Protein AF-A0A2A2JQR2-F1 (afdb_monomer_lite)

Organism: NCBI:txid2018661

Radius of gyration: 23.45 Å; chains: 1; bounding box: 65×64×66 Å

Secondary structure (DSSP, 8-state):
-PPPP-----------------------------PPPP-----EEEPPPP-STT-PPPTT-EEEETTT--EEEEEEEEEEEEEEE-TT--S---------EEEEEEEEEEPGGGGGG-SS-TT--EEEES-SPBPTTSPBPPEEEE-TTEEEEEGGGEEEEEESSTT----TTHHHHEEEEEETTEEEEEE-HHHHHHHHH----TTS--EEEEEEETTEEEEEEEEEEEEEEETTEEEEEEEEEEEEEEPPP---

Structure (mmCIF, N/CA/C/O backbone):
data_AF-A0A2A2JQR2-F1
#
_entry.id   AF-A0A2A2JQR2-F1
#
loop_
_atom_site.group_PDB
_atom_site.id
_atom_site.type_symbol
_atom_site.label_atom_id
_atom_site.label_alt_id
_atom_site.label_comp_id
_atom_site.label_asym_id
_atom_site.label_entity_id
_atom_site.label_seq_id
_atom_site.pdbx_PDB_ins_code
_atom_site.Cartn_x
_atom_site.Cartn_y
_atom_site.Cartn_z
_atom_site.occupancy
_atom_site.B_iso_or_equiv
_atom_site.auth_seq_id
_atom_site.auth_comp_id
_atom_site.auth_asym_id
_atom_site.auth_atom_id
_atom_site.pdbx_PDB_model_num
ATOM 1 N N . MET A 1 1 ? 8.407 -16.812 24.692 1.00 32.28 1 MET A N 1
ATOM 2 C CA . MET A 1 1 ? 7.045 -16.317 24.988 1.00 32.28 1 MET A CA 1
ATOM 3 C C . MET A 1 1 ? 6.199 -16.615 23.762 1.00 32.28 1 MET A C 1
ATOM 5 O O . MET A 1 1 ? 6.530 -16.131 22.692 1.00 32.28 1 MET A O 1
ATOM 9 N N . SER A 1 2 ? 5.250 -17.546 23.871 1.00 24.94 2 SER A N 1
ATOM 10 C CA . SER A 1 2 ? 4.477 -18.066 22.732 1.00 24.94 2 SER A CA 1
ATOM 11 C C . SER A 1 2 ? 3.297 -17.132 22.459 1.00 24.94 2 SER A C 1
ATOM 13 O O . SER A 1 2 ? 2.463 -16.936 23.339 1.00 24.94 2 SER A O 1
ATOM 15 N N . ALA A 1 3 ? 3.275 -16.511 21.278 1.00 27.92 3 ALA A N 1
ATOM 16 C CA . ALA A 1 3 ? 2.160 -15.695 20.816 1.00 27.92 3 ALA A CA 1
ATOM 17 C C . ALA A 1 3 ? 1.069 -16.616 20.250 1.00 27.92 3 ALA A C 1
ATOM 19 O O . ALA A 1 3 ? 1.302 -17.342 19.284 1.00 27.92 3 ALA A O 1
ATOM 20 N N . SER A 1 4 ? -0.102 -16.615 20.884 1.00 24.36 4 SER A N 1
ATOM 21 C CA . SER A 1 4 ? -1.284 -17.336 20.406 1.00 24.36 4 SER A CA 1
ATOM 22 C C . SER A 1 4 ? -1.906 -16.613 19.200 1.00 24.36 4 SER A C 1
ATOM 24 O O . SER A 1 4 ? -1.925 -15.381 19.188 1.00 24.36 4 SER A O 1
ATOM 26 N N . PRO A 1 5 ? -2.451 -17.334 18.205 1.00 26.17 5 PRO A N 1
ATOM 27 C CA . PRO A 1 5 ? -3.095 -16.719 17.047 1.00 26.17 5 PRO A CA 1
ATOM 28 C C . PRO A 1 5 ? -4.396 -16.005 17.450 1.00 26.17 5 PRO A C 1
ATOM 30 O O . PRO A 1 5 ? -5.233 -16.567 18.159 1.00 26.17 5 PRO A O 1
ATOM 33 N N . ILE A 1 6 ? -4.571 -14.766 16.982 1.00 31.89 6 ILE A N 1
ATOM 34 C CA . ILE A 1 6 ? -5.798 -13.977 17.156 1.00 31.89 6 ILE A CA 1
ATOM 35 C C . ILE A 1 6 ? -6.727 -14.292 15.980 1.00 31.89 6 ILE A C 1
ATOM 37 O O . ILE A 1 6 ? -6.421 -13.976 14.834 1.00 31.89 6 ILE A O 1
ATOM 41 N N . LEU A 1 7 ? -7.868 -14.925 16.259 1.00 28.31 7 LEU A N 1
ATOM 42 C CA . LEU A 1 7 ? -8.906 -15.187 15.263 1.00 28.31 7 LEU A CA 1
ATOM 43 C C . LEU A 1 7 ? -9.908 -14.022 15.248 1.00 28.31 7 LEU A C 1
ATOM 45 O O . LEU A 1 7 ? -10.573 -13.759 16.250 1.00 28.31 7 LEU A O 1
ATOM 49 N N . LEU A 1 8 ? -10.030 -13.334 14.111 1.00 30.25 8 LEU A N 1
ATOM 50 C CA . LEU A 1 8 ? -11.007 -12.261 13.905 1.00 30.25 8 LEU A CA 1
ATOM 51 C C . LEU A 1 8 ? -12.392 -12.862 13.623 1.00 30.25 8 LEU A C 1
ATOM 53 O O . LEU A 1 8 ? -12.554 -13.658 12.698 1.00 30.25 8 LEU A O 1
ATOM 57 N N . ARG A 1 9 ? -13.408 -12.473 14.404 1.00 32.53 9 ARG A N 1
ATOM 58 C CA . ARG A 1 9 ? -14.810 -12.850 14.166 1.00 32.53 9 ARG A CA 1
ATOM 59 C C . ARG A 1 9 ? -15.610 -11.627 13.729 1.00 32.53 9 ARG A C 1
ATOM 61 O O . ARG A 1 9 ? -15.664 -10.637 14.448 1.00 32.53 9 ARG A O 1
ATOM 68 N N . PHE A 1 10 ? -16.286 -11.738 12.590 1.00 29.94 10 PHE A N 1
ATOM 69 C CA . PHE A 1 10 ? -17.335 -10.810 12.171 1.00 29.94 10 PHE A CA 1
ATOM 70 C C . PHE A 1 10 ? -18.685 -11.376 12.622 1.00 29.94 10 PHE A C 1
ATOM 72 O O . PHE A 1 10 ? -19.018 -12.514 12.290 1.00 29.94 10 PHE A O 1
ATOM 79 N N . THR A 1 11 ? -19.455 -10.629 13.411 1.00 30.16 11 THR A N 1
ATOM 80 C CA . THR A 1 11 ? -20.813 -11.030 13.792 1.00 30.16 11 THR A CA 1
ATOM 81 C C . THR A 1 11 ? -21.810 -10.528 12.749 1.00 30.16 11 THR A C 1
ATOM 83 O O . THR A 1 11 ? -22.042 -9.332 12.602 1.00 30.16 11 THR A O 1
ATOM 86 N N . THR A 1 12 ? -22.429 -11.456 12.022 1.00 31.00 12 THR A N 1
ATOM 87 C CA . THR A 1 12 ? -23.727 -11.239 11.374 1.00 31.00 12 THR A CA 1
ATOM 88 C C . THR A 1 12 ? -24.801 -11.842 12.278 1.00 31.00 12 THR A C 1
ATOM 90 O O . THR A 1 12 ? -24.671 -12.967 12.758 1.00 31.00 12 THR A O 1
ATOM 93 N N . GLY A 1 13 ? -25.825 -11.052 12.606 1.00 30.06 13 GLY A N 1
ATOM 94 C CA . GLY A 1 13 ? -26.880 -11.448 13.537 1.00 30.06 13 GLY A CA 1
ATOM 95 C C . GLY A 1 13 ? -27.753 -12.575 12.983 1.00 30.06 13 GLY A C 1
ATOM 96 O O . GLY A 1 13 ? -28.323 -12.443 11.905 1.00 30.06 13 GLY A O 1
ATOM 97 N N . GLY A 1 14 ? -27.878 -13.661 13.746 1.00 29.67 14 GLY A N 1
ATOM 98 C CA . GLY A 1 14 ? -28.812 -14.757 13.491 1.00 29.67 14 GLY A CA 1
ATOM 99 C C . GLY A 1 14 ? -28.707 -15.823 14.581 1.00 29.67 14 GLY A C 1
ATOM 100 O O . GLY A 1 14 ? -27.689 -16.500 14.690 1.00 29.67 14 GLY A O 1
ATOM 101 N N . GLN A 1 15 ? -29.737 -15.936 15.423 1.00 32.97 15 GLN A N 1
ATOM 102 C CA . GLN A 1 15 ? -29.858 -16.994 16.428 1.00 32.97 15 GLN A CA 1
ATOM 103 C C . GLN A 1 15 ? -30.217 -18.331 15.777 1.00 32.97 15 GLN A C 1
ATOM 105 O O . GLN A 1 15 ? -31.168 -18.380 15.003 1.00 32.97 15 GLN A O 1
ATOM 110 N N . LEU A 1 16 ? -29.559 -19.419 16.190 1.00 30.44 16 LEU A N 1
ATOM 111 C CA . LEU A 1 16 ? -30.123 -20.767 16.112 1.00 30.44 16 LEU A CA 1
ATOM 112 C C . LEU A 1 16 ? -29.787 -21.565 17.379 1.00 30.44 16 LEU A C 1
ATOM 114 O O . LEU A 1 16 ? -28.638 -21.646 17.811 1.00 30.44 16 LEU A O 1
ATOM 118 N N . ASN A 1 17 ? -30.849 -22.117 17.964 1.00 30.19 17 ASN A N 1
ATOM 119 C CA . ASN A 1 17 ? -30.892 -22.904 19.189 1.00 30.19 17 ASN A CA 1
ATOM 120 C C . ASN A 1 17 ? -30.625 -24.398 18.932 1.00 30.19 17 ASN A C 1
ATOM 122 O O . ASN A 1 17 ? -31.000 -24.924 17.890 1.00 30.19 17 ASN A O 1
ATOM 126 N N . ASN A 1 18 ? -30.127 -25.063 19.983 1.00 32.22 18 ASN A N 1
ATOM 127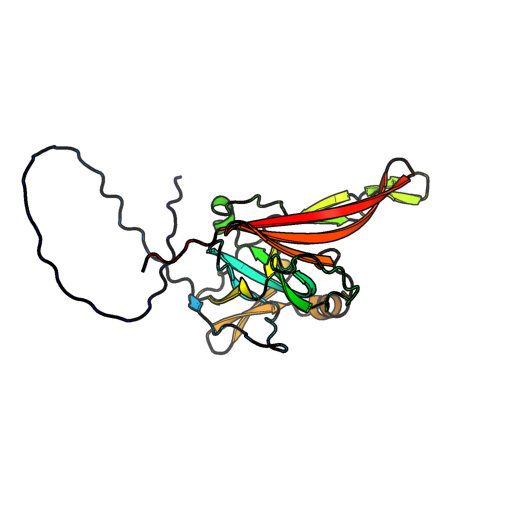 C CA . ASN A 1 18 ? -30.318 -26.472 20.365 1.00 32.22 18 ASN A CA 1
ATOM 128 C C . ASN A 1 18 ? -29.946 -27.593 19.384 1.00 32.22 18 ASN A C 1
ATOM 130 O O . ASN A 1 18 ? -30.731 -27.902 18.501 1.00 32.22 18 ASN A O 1
ATOM 134 N N . LEU A 1 19 ? -28.928 -28.390 19.743 1.00 31.03 19 LEU A N 1
ATOM 135 C CA . LEU A 1 19 ? -28.989 -29.855 19.625 1.00 31.03 19 LEU A CA 1
ATOM 136 C C . LEU A 1 19 ? -28.263 -30.534 20.803 1.00 31.03 19 LEU A C 1
ATOM 138 O O . LEU A 1 19 ? -27.172 -30.139 21.210 1.00 31.03 19 LEU A O 1
ATOM 142 N N . ARG A 1 20 ? -28.952 -31.527 21.376 1.00 31.84 20 ARG A N 1
ATOM 143 C CA . ARG A 1 20 ? -28.599 -32.332 22.555 1.00 31.84 20 ARG A CA 1
ATOM 144 C C . ARG A 1 20 ? -27.527 -33.377 22.229 1.00 31.84 20 ARG A C 1
ATOM 146 O O . ARG A 1 20 ? -27.446 -33.861 21.106 1.00 31.84 20 ARG A O 1
ATOM 153 N N . GLY A 1 21 ? -26.736 -33.719 23.245 1.00 31.08 21 GLY A N 1
ATOM 154 C CA . GLY A 1 21 ? -25.589 -34.616 23.149 1.00 31.08 21 GLY A CA 1
ATOM 155 C C . GLY A 1 21 ? -25.901 -36.111 23.059 1.00 31.08 21 GLY A C 1
ATOM 156 O O . GLY A 1 21 ? -26.999 -36.574 23.364 1.00 31.08 21 GLY A O 1
ATOM 157 N N . ILE A 1 22 ? -24.856 -36.854 22.698 1.00 30.98 22 ILE A N 1
ATOM 158 C CA . ILE A 1 22 ? -24.737 -38.300 22.866 1.00 30.98 22 ILE A CA 1
ATOM 159 C C . ILE A 1 22 ? -23.450 -38.544 23.659 1.00 30.98 22 ILE A C 1
ATOM 161 O O . ILE A 1 22 ? -22.373 -38.082 23.288 1.00 30.98 22 ILE A O 1
ATOM 165 N N . SER A 1 23 ? -23.606 -39.225 24.792 1.00 39.72 23 SER A N 1
ATOM 166 C CA . SER A 1 23 ? -22.549 -39.658 25.702 1.00 39.72 23 SER A CA 1
ATOM 167 C C . SER A 1 23 ? -22.159 -41.095 25.371 1.00 39.72 23 SER A C 1
ATOM 169 O O . SER A 1 23 ? -23.028 -41.963 25.360 1.00 39.72 23 SER A O 1
ATOM 171 N N . THR A 1 24 ? -20.864 -41.359 25.185 1.00 33.09 24 THR A N 1
ATOM 172 C CA . THR A 1 24 ? -20.283 -42.696 25.365 1.00 33.09 24 THR A CA 1
ATOM 173 C C . THR A 1 24 ? -18.904 -42.582 26.011 1.00 33.0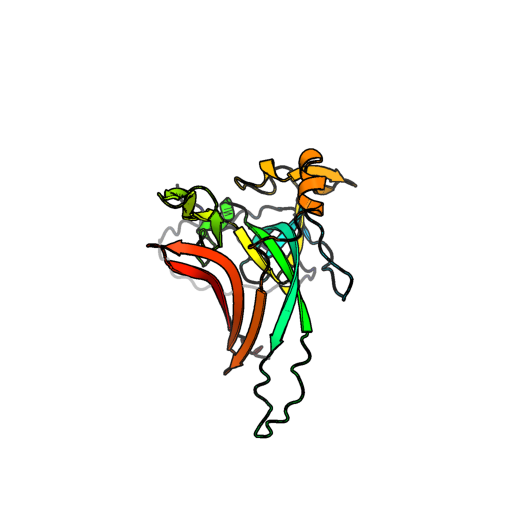9 24 THR A C 1
ATOM 175 O O . THR A 1 24 ? -17.996 -41.931 25.500 1.00 33.09 24 THR A O 1
ATOM 178 N N . SER A 1 25 ? -18.798 -43.216 27.175 1.00 35.97 25 SER A N 1
ATOM 179 C CA . SER A 1 25 ? -17.661 -43.274 28.092 1.00 35.97 25 SER A CA 1
ATOM 180 C C . SER A 1 25 ? -16.490 -44.102 27.552 1.00 35.97 25 SER A C 1
ATOM 182 O O . SER A 1 25 ? -16.668 -45.289 27.301 1.00 35.97 25 SER A O 1
ATOM 184 N N . VAL A 1 26 ? -15.279 -43.529 27.555 1.00 35.75 26 VAL A N 1
ATOM 185 C CA . VAL A 1 26 ? -14.013 -44.252 27.792 1.00 35.75 26 VAL A CA 1
ATOM 186 C C . VAL A 1 26 ? -13.094 -43.351 28.625 1.00 35.75 26 VAL A C 1
ATOM 188 O O . VAL A 1 26 ? -12.742 -42.245 28.219 1.00 35.75 26 VAL A O 1
ATOM 191 N N . LYS A 1 27 ? -12.729 -43.818 29.825 1.00 43.38 27 LYS A N 1
ATOM 192 C CA . LYS A 1 27 ? -11.820 -43.139 30.758 1.00 43.38 27 LYS A CA 1
ATOM 193 C C . LYS A 1 27 ? -10.374 -43.261 30.270 1.00 43.38 27 LYS A C 1
ATOM 195 O O . LYS A 1 27 ? -9.670 -44.177 30.674 1.00 43.38 27 LYS A O 1
ATOM 200 N N . ASN A 1 28 ? -9.921 -42.301 29.471 1.00 38.91 28 ASN A N 1
ATOM 201 C CA . ASN A 1 28 ? -8.496 -42.023 29.312 1.00 38.91 28 ASN A CA 1
ATOM 202 C C . ASN A 1 28 ? -8.157 -40.763 30.110 1.00 38.91 28 ASN A C 1
ATOM 204 O O . ASN A 1 28 ? -8.578 -39.663 29.760 1.00 38.91 28 ASN A O 1
ATOM 208 N N . ASN A 1 29 ? -7.385 -40.925 31.188 1.00 39.69 29 ASN A N 1
ATOM 209 C CA . ASN A 1 29 ? -6.798 -39.824 31.955 1.00 39.69 29 ASN A CA 1
ATOM 210 C C . ASN A 1 29 ? -5.642 -39.186 31.160 1.00 39.69 29 ASN A C 1
ATOM 212 O O . ASN A 1 29 ? -4.486 -39.201 31.571 1.00 39.69 29 ASN A O 1
ATOM 216 N N . ALA A 1 30 ? -5.956 -38.605 30.006 1.00 42.28 30 ALA A N 1
ATOM 217 C CA . ALA A 1 30 ? -5.124 -37.586 29.396 1.00 42.28 30 ALA A CA 1
ATOM 218 C C . ALA A 1 30 ? -5.617 -36.243 29.943 1.00 42.28 30 ALA A C 1
ATOM 220 O O . ALA A 1 30 ? -6.707 -35.784 29.601 1.00 42.28 30 ALA A O 1
ATOM 221 N N . ARG A 1 31 ? -4.833 -35.609 30.825 1.00 45.50 31 ARG A N 1
ATOM 222 C CA . ARG A 1 31 ? -5.034 -34.194 31.165 1.00 45.50 31 ARG A CA 1
ATOM 223 C C . ARG A 1 31 ? -4.701 -33.369 29.923 1.00 45.50 31 ARG A C 1
ATOM 225 O O . ARG A 1 31 ? -3.601 -32.835 29.801 1.00 45.50 31 ARG A O 1
ATOM 232 N N . PHE A 1 32 ? -5.649 -33.274 28.996 1.00 46.47 32 PHE A N 1
ATOM 233 C CA . PHE A 1 32 ? -5.639 -32.223 27.996 1.00 46.47 32 PHE A CA 1
ATOM 234 C C . PHE A 1 32 ? -5.684 -30.909 28.771 1.00 46.47 32 PHE A C 1
ATOM 236 O O . PHE A 1 32 ? -6.674 -30.601 29.436 1.00 46.47 32 PHE A O 1
ATOM 243 N N . ARG A 1 33 ? -4.577 -30.159 28.758 1.00 48.72 33 ARG A N 1
ATOM 244 C CA . ARG A 1 33 ? -4.622 -28.750 29.136 1.00 48.72 33 ARG A CA 1
ATOM 245 C C . ARG A 1 33 ? -5.585 -28.108 28.149 1.00 48.72 33 ARG A C 1
ATOM 247 O O . ARG A 1 33 ? -5.228 -27.908 26.993 1.00 48.72 33 ARG A O 1
ATOM 254 N N . ILE A 1 34 ? -6.812 -27.861 28.594 1.00 56.22 34 ILE A N 1
ATOM 255 C CA . ILE A 1 34 ? -7.759 -27.027 27.869 1.00 56.22 34 ILE A CA 1
ATOM 256 C C . ILE A 1 34 ? -7.089 -25.657 27.852 1.00 56.22 34 ILE A C 1
ATOM 258 O O . ILE A 1 34 ? -7.015 -24.984 28.880 1.00 56.22 34 ILE A O 1
ATOM 262 N N . SER A 1 35 ? -6.477 -25.305 26.722 1.00 62.28 35 SER A N 1
ATOM 263 C CA . SER A 1 35 ? -6.004 -23.946 26.499 1.00 62.28 35 SER A CA 1
ATOM 264 C C . SER A 1 35 ? -7.184 -23.015 26.773 1.00 62.28 35 SER A C 1
ATOM 266 O O . SER A 1 35 ? -8.287 -23.329 26.306 1.00 62.28 35 SER A O 1
ATOM 268 N N . PRO A 1 36 ? -6.993 -21.914 27.523 1.00 66.62 36 PRO A N 1
ATOM 269 C CA . PRO A 1 36 ? -8.036 -20.916 27.681 1.00 66.62 36 PRO A CA 1
ATOM 270 C C . PRO A 1 36 ? -8.637 -20.608 26.307 1.00 66.62 36 PRO A C 1
ATOM 272 O O . PRO A 1 36 ? -7.874 -20.519 25.334 1.00 66.62 36 PRO A O 1
ATOM 275 N N . PRO A 1 37 ? -9.971 -20.503 26.191 1.00 63.56 37 PRO A N 1
ATOM 276 C CA . PRO A 1 37 ? -10.582 -20.123 24.930 1.00 63.56 37 PRO A CA 1
ATOM 277 C C . PRO A 1 37 ? -9.919 -18.827 24.445 1.00 63.56 37 PRO A C 1
ATOM 279 O O . PRO A 1 37 ? -9.624 -17.958 25.274 1.00 63.56 37 PRO A O 1
ATOM 282 N N . PRO A 1 38 ? -9.632 -18.704 23.138 1.00 64.62 38 PRO A N 1
ATOM 283 C CA . PRO A 1 38 ? -8.976 -17.519 22.608 1.00 64.62 38 PRO A CA 1
ATOM 284 C C . PRO A 1 38 ? -9.775 -16.284 23.030 1.00 64.62 38 PRO A C 1
ATOM 286 O O . PRO A 1 38 ? -10.982 -16.207 22.795 1.00 64.62 38 PRO A O 1
ATOM 289 N N . SER A 1 39 ? -9.121 -15.338 23.707 1.00 73.94 39 SER A N 1
ATOM 290 C CA . SER A 1 39 ? -9.768 -14.089 24.091 1.00 73.94 39 SER A CA 1
ATOM 291 C C . SER A 1 39 ? -9.939 -13.238 22.841 1.00 73.94 39 SER A C 1
ATOM 293 O O . SER A 1 39 ? -8.957 -12.804 22.236 1.00 73.94 39 SER A O 1
ATOM 295 N N . PHE A 1 40 ? -11.183 -13.007 22.444 1.00 72.19 40 PHE A N 1
ATOM 296 C CA . PHE A 1 40 ? -11.494 -12.087 21.361 1.00 72.19 40 PHE A CA 1
ATOM 297 C C . PHE A 1 40 ? -11.328 -10.653 21.859 1.00 72.19 40 PHE A C 1
ATOM 299 O O . PHE A 1 40 ? -11.857 -10.294 22.911 1.00 72.19 40 PHE A O 1
ATOM 306 N N . ARG A 1 41 ? -10.600 -9.837 21.097 1.00 81.62 41 ARG A N 1
ATOM 307 C CA . ARG A 1 41 ? -10.463 -8.402 21.345 1.00 81.62 41 ARG A CA 1
ATOM 308 C C . ARG A 1 41 ? -11.198 -7.650 20.248 1.00 81.62 41 ARG A C 1
ATOM 310 O O . ARG A 1 41 ? -10.934 -7.868 19.067 1.00 81.62 41 ARG A O 1
ATOM 317 N N . GLU A 1 42 ? -12.114 -6.775 20.638 1.00 85.38 42 GLU A N 1
ATOM 318 C CA . GLU A 1 42 ? -12.712 -5.824 19.709 1.00 85.38 42 GLU A CA 1
ATOM 319 C C . GLU A 1 42 ? -11.655 -4.785 19.319 1.00 85.38 42 GLU A C 1
ATOM 321 O O . GLU A 1 42 ? -11.043 -4.161 20.182 1.00 85.38 42 GLU A O 1
ATOM 326 N N . ILE A 1 43 ? -11.400 -4.643 18.018 1.00 86.81 43 ILE A N 1
ATOM 327 C CA . ILE A 1 43 ? -10.370 -3.733 17.487 1.00 86.81 43 ILE A CA 1
ATOM 328 C C . ILE A 1 43 ? -10.963 -2.468 16.853 1.00 86.81 43 ILE A C 1
ATOM 330 O O . ILE A 1 43 ? -10.233 -1.522 16.557 1.00 86.81 43 ILE A O 1
ATOM 334 N N . GLY A 1 44 ? -12.277 -2.445 16.625 1.00 89.50 44 GLY A N 1
ATOM 335 C CA . GLY A 1 44 ? -12.966 -1.342 15.972 1.00 89.50 44 GLY A CA 1
ATOM 336 C C . GLY A 1 44 ? -14.230 -1.771 15.232 1.00 89.50 44 GLY A C 1
ATOM 337 O O . GLY A 1 44 ? -14.664 -2.921 15.298 1.00 89.50 44 GLY A O 1
ATOM 338 N N . ARG A 1 45 ? -14.807 -0.827 14.485 1.00 90.88 45 ARG A N 1
ATOM 339 C CA . ARG A 1 45 ? -16.084 -0.973 13.780 1.00 90.88 45 ARG A CA 1
ATOM 340 C C . ARG A 1 45 ? -15.889 -0.972 12.268 1.00 90.88 45 ARG A C 1
ATOM 342 O O . ARG A 1 45 ? -15.333 -0.021 11.726 1.00 90.88 45 ARG A O 1
ATOM 349 N N . ILE A 1 46 ? -16.400 -1.991 11.574 1.00 92.50 46 ILE A N 1
ATOM 350 C CA . ILE A 1 46 ? -16.394 -2.024 10.103 1.00 92.50 46 ILE A CA 1
ATOM 351 C C . ILE A 1 46 ? -17.195 -0.850 9.535 1.00 92.50 46 ILE A C 1
ATOM 353 O O . ILE A 1 46 ? -18.312 -0.565 9.970 1.00 92.50 46 ILE A O 1
ATOM 357 N N . MET A 1 47 ? -16.608 -0.183 8.545 1.00 91.19 47 MET A N 1
ATOM 358 C CA . MET A 1 47 ? -17.210 0.920 7.811 1.00 91.19 47 MET A CA 1
ATOM 359 C C . MET A 1 47 ? -17.755 0.441 6.456 1.00 91.19 47 MET A C 1
ATOM 361 O O . MET A 1 47 ? -17.328 -0.595 5.937 1.00 91.19 47 MET A O 1
ATOM 365 N N . PRO A 1 48 ? -18.691 1.187 5.845 1.00 90.25 48 PRO A N 1
ATOM 366 C CA . PRO A 1 48 ? -19.160 0.889 4.500 1.00 90.25 48 PRO A CA 1
ATOM 367 C C . PRO A 1 48 ? -18.020 0.899 3.480 1.00 90.25 48 PRO A C 1
ATOM 369 O O . PRO A 1 48 ? -17.167 1.788 3.464 1.00 90.25 48 PRO A O 1
ATOM 372 N N . THR A 1 49 ? -18.026 -0.095 2.599 1.00 90.00 49 THR A N 1
ATOM 373 C CA . THR A 1 49 ? -17.062 -0.198 1.504 1.00 90.00 49 THR A CA 1
ATOM 374 C C . THR A 1 49 ? -17.388 0.825 0.426 1.00 90.00 49 THR A C 1
ATOM 376 O O . THR A 1 49 ? -18.548 0.931 0.026 1.00 90.00 49 THR A O 1
ATOM 379 N N . GLN A 1 50 ? -16.378 1.524 -0.078 1.00 83.88 50 GLN A N 1
ATOM 380 C CA . GLN A 1 50 ? -16.527 2.488 -1.159 1.00 83.88 50 GLN A CA 1
ATOM 381 C C . GLN A 1 50 ? -16.646 1.724 -2.488 1.00 83.88 50 GLN A C 1
ATOM 383 O O . GLN A 1 50 ? -15.762 0.940 -2.839 1.00 83.88 50 GLN A O 1
ATOM 388 N N . LYS A 1 51 ? -17.767 1.897 -3.199 1.00 74.25 51 LYS A N 1
ATOM 389 C CA . LYS A 1 51 ? -18.023 1.283 -4.510 1.00 74.25 51 LYS A CA 1
ATOM 390 C C . LYS A 1 51 ? -18.402 2.364 -5.521 1.00 74.25 51 LYS A C 1
ATOM 392 O O . LYS A 1 51 ? -19.316 3.142 -5.261 1.00 74.25 51 LYS A O 1
ATOM 397 N N . GLY A 1 52 ? -17.758 2.351 -6.686 1.00 63.62 52 GLY A N 1
ATOM 398 C CA . GLY A 1 52 ? -18.040 3.266 -7.795 1.00 63.62 52 GLY A CA 1
ATOM 399 C C . GLY A 1 52 ? -16.807 4.033 -8.277 1.00 63.62 52 GLY A C 1
ATOM 400 O O . GLY A 1 52 ? -15.775 4.057 -7.615 1.00 63.62 52 GLY A O 1
ATOM 401 N N . ALA A 1 53 ? -16.924 4.667 -9.447 1.00 55.31 53 ALA A N 1
ATOM 402 C CA . ALA A 1 53 ? -15.806 5.323 -10.136 1.00 55.31 53 ALA A CA 1
ATOM 403 C C . ALA A 1 53 ? -15.226 6.555 -9.405 1.00 55.31 53 ALA A C 1
ATOM 405 O O . ALA A 1 53 ? -14.098 6.935 -9.686 1.00 55.31 53 ALA A O 1
ATOM 406 N N . ASN A 1 54 ? -15.965 7.147 -8.455 1.00 59.81 54 ASN A N 1
ATOM 407 C CA . ASN A 1 54 ? -15.560 8.354 -7.712 1.00 59.81 54 ASN A CA 1
ATOM 408 C C . ASN A 1 54 ? -15.419 8.121 -6.196 1.00 59.81 54 ASN A C 1
ATOM 410 O O . ASN A 1 54 ? -15.423 9.072 -5.418 1.00 59.81 54 ASN A O 1
ATOM 414 N N . SER A 1 55 ? -15.356 6.865 -5.751 1.00 80.69 55 SER A N 1
ATOM 415 C CA . SER A 1 55 ? -15.325 6.524 -4.328 1.00 80.69 55 SER A CA 1
ATOM 416 C C . SER A 1 55 ? -13.924 6.052 -3.923 1.00 80.69 55 SER A C 1
ATOM 418 O O . SER A 1 55 ? -13.684 4.854 -3.780 1.00 80.69 55 SER A O 1
ATOM 420 N N . GLU A 1 56 ? -12.987 6.991 -3.792 1.00 89.31 56 GLU A N 1
ATOM 421 C CA . GLU A 1 56 ? -11.609 6.709 -3.378 1.00 89.31 56 GLU A CA 1
ATOM 422 C C . GLU A 1 56 ? -11.451 6.810 -1.853 1.00 89.31 56 GLU A C 1
ATOM 424 O O . GLU A 1 56 ? -11.894 7.774 -1.218 1.00 89.31 56 GLU A O 1
ATOM 429 N N . TYR A 1 57 ? -10.773 5.829 -1.256 1.00 92.81 57 TYR A N 1
ATOM 430 C CA . TYR A 1 57 ? -10.349 5.910 0.135 1.00 92.81 57 TYR A CA 1
ATOM 431 C C . TYR A 1 57 ? -9.290 6.988 0.352 1.00 92.81 57 TYR A C 1
ATOM 433 O O . TYR A 1 57 ? -8.296 7.069 -0.365 1.00 92.81 57 TYR A O 1
ATOM 441 N N . GLN A 1 58 ? -9.492 7.787 1.394 1.00 91.50 58 GLN A N 1
ATOM 442 C CA . GLN A 1 58 ? -8.569 8.854 1.749 1.00 91.50 58 GLN A CA 1
ATOM 443 C C . GLN A 1 58 ? -7.348 8.317 2.514 1.00 91.50 58 GLN A C 1
ATOM 445 O O . GLN A 1 58 ? -7.447 7.296 3.205 1.00 91.50 58 GLN A O 1
ATOM 450 N N . PRO A 1 59 ? -6.209 9.024 2.455 1.00 92.44 59 PRO A N 1
ATOM 451 C CA . PRO A 1 59 ? -5.067 8.752 3.321 1.00 92.44 59 PRO A CA 1
ATOM 452 C C . PRO A 1 59 ? -5.463 8.746 4.795 1.00 92.44 59 PRO A C 1
ATOM 454 O O . PRO A 1 59 ? -6.267 9.568 5.232 1.00 92.44 59 PRO A O 1
ATOM 457 N N . GLY A 1 60 ? -4.894 7.818 5.558 1.00 93.38 60 GLY A N 1
ATOM 458 C CA . GLY A 1 60 ? -5.233 7.602 6.961 1.00 93.38 60 GLY A CA 1
ATOM 459 C C . GLY A 1 60 ? -6.441 6.685 7.183 1.00 93.38 60 GLY A C 1
ATOM 460 O O . GLY A 1 60 ? -6.754 6.352 8.325 1.00 93.38 60 GLY A O 1
ATOM 461 N N . GLN A 1 61 ? -7.113 6.218 6.125 1.00 95.25 61 GLN A N 1
ATOM 462 C CA . GLN A 1 61 ? -8.158 5.204 6.259 1.00 95.25 61 GLN A CA 1
ATOM 463 C C . GLN A 1 61 ? -7.557 3.878 6.748 1.00 95.25 61 GLN A C 1
ATOM 465 O O . GLN A 1 61 ? -6.770 3.243 6.042 1.00 95.25 61 GLN A O 1
ATOM 470 N N . PHE A 1 62 ? -7.981 3.434 7.933 1.00 96.38 62 PHE A N 1
ATOM 471 C CA . PHE A 1 62 ? -7.681 2.097 8.439 1.00 96.38 62 PHE A CA 1
ATOM 472 C C . PHE A 1 62 ? -8.510 1.041 7.712 1.00 96.38 62 PHE A C 1
ATOM 474 O O . PHE A 1 62 ? -9.679 1.262 7.374 1.00 96.38 62 PHE A O 1
ATOM 481 N N . PHE A 1 63 ? -7.918 -0.124 7.483 1.00 97.00 63 PHE A N 1
ATOM 482 C CA . PHE A 1 63 ? -8.585 -1.232 6.819 1.00 97.00 63 PHE A CA 1
ATOM 483 C C . PHE A 1 63 ? -8.054 -2.587 7.285 1.00 97.00 63 PHE A C 1
ATOM 485 O O . PHE A 1 63 ? -6.963 -2.698 7.841 1.00 97.00 63 PHE A O 1
ATOM 492 N N . ILE A 1 64 ? -8.846 -3.620 7.032 1.00 96.88 64 ILE A N 1
ATOM 493 C CA . ILE A 1 64 ? -8.429 -5.017 7.095 1.00 96.88 64 ILE A CA 1
ATOM 494 C C . ILE A 1 64 ? -8.334 -5.514 5.653 1.00 96.88 64 ILE A C 1
ATOM 496 O O . ILE A 1 64 ? -9.266 -5.317 4.868 1.00 96.88 64 ILE A O 1
ATOM 500 N N . HIS A 1 65 ? -7.224 -6.146 5.280 1.00 97.19 65 HIS A N 1
ATOM 501 C CA . HIS A 1 65 ? -7.093 -6.758 3.962 1.00 97.19 65 HIS A CA 1
ATOM 502 C C . HIS A 1 65 ? -8.044 -7.959 3.856 1.00 97.19 65 HIS A C 1
ATOM 504 O O . HIS A 1 65 ? -7.962 -8.884 4.661 1.00 97.19 65 HIS A O 1
ATOM 510 N N . ARG A 1 66 ? -8.916 -8.012 2.842 1.00 94.62 66 ARG A N 1
ATOM 511 C CA . ARG A 1 66 ? -9.948 -9.066 2.723 1.00 94.62 66 ARG A CA 1
ATOM 512 C C . ARG A 1 66 ? -9.402 -10.489 2.693 1.00 94.62 66 ARG A C 1
ATOM 514 O O . ARG A 1 66 ? -9.951 -11.358 3.357 1.00 94.62 66 ARG A O 1
ATOM 521 N N . THR A 1 67 ? -8.352 -10.716 1.907 1.00 92.88 67 THR A N 1
ATOM 522 C CA . THR A 1 67 ? -7.770 -12.055 1.718 1.00 92.88 67 THR A CA 1
ATOM 523 C C . THR A 1 67 ? -6.763 -12.417 2.806 1.00 92.88 67 THR A C 1
ATOM 525 O O . THR A 1 67 ? -6.876 -13.472 3.418 1.00 92.88 67 THR A O 1
ATOM 528 N N . PHE A 1 68 ? -5.787 -11.543 3.066 1.00 94.25 68 PHE A N 1
ATOM 529 C CA . PHE A 1 68 ? -4.697 -11.818 4.006 1.00 94.25 68 PHE A CA 1
ATOM 530 C C . PHE A 1 68 ? -5.004 -11.452 5.462 1.00 94.25 68 PHE A C 1
ATOM 532 O O . PHE A 1 68 ? -4.195 -11.743 6.335 1.00 94.25 68 PHE A O 1
ATOM 539 N N . ALA A 1 69 ? -6.154 -10.827 5.732 1.00 94.69 69 ALA A N 1
ATOM 540 C CA . ALA A 1 69 ? -6.658 -10.504 7.068 1.00 94.69 69 ALA A CA 1
ATOM 541 C C . ALA A 1 69 ? -5.726 -9.654 7.958 1.00 94.69 69 ALA A C 1
ATOM 543 O O . ALA A 1 69 ? -5.963 -9.557 9.161 1.00 94.69 69 ALA A O 1
ATOM 544 N N . TYR A 1 70 ? -4.708 -9.001 7.389 1.00 96.69 70 TYR A N 1
ATOM 545 C CA . TYR A 1 70 ? -3.858 -8.064 8.120 1.00 96.69 70 TYR A CA 1
ATOM 546 C C . TYR A 1 70 ? -4.534 -6.696 8.258 1.00 96.69 70 TYR A C 1
ATOM 548 O O . TYR A 1 70 ? -5.320 -6.284 7.399 1.00 96.69 70 TYR A O 1
ATOM 556 N N . ARG A 1 71 ? -4.204 -5.964 9.322 1.00 96.69 71 ARG A N 1
ATOM 557 C CA . ARG A 1 71 ? -4.610 -4.569 9.522 1.00 96.69 71 ARG A CA 1
ATOM 558 C C . ARG A 1 71 ? -3.627 -3.632 8.839 1.00 96.69 71 ARG A C 1
ATOM 560 O O . ARG A 1 71 ? -2.418 -3.862 8.861 1.00 96.69 71 ARG A O 1
ATOM 567 N N . GLY A 1 72 ? -4.132 -2.543 8.283 1.00 97.00 72 GLY A N 1
ATOM 568 C CA . GLY A 1 72 ? -3.294 -1.529 7.669 1.00 97.00 72 GLY A CA 1
ATOM 569 C C . GLY A 1 72 ? -3.923 -0.147 7.642 1.00 97.00 72 GLY A C 1
ATOM 570 O O . GLY A 1 72 ? -5.078 0.046 8.028 1.00 97.00 72 GLY A O 1
ATOM 571 N N . VAL A 1 73 ? -3.142 0.817 7.163 1.00 96.81 73 VAL A N 1
ATOM 572 C CA . VAL A 1 73 ? -3.585 2.187 6.882 1.00 96.81 73 VAL A CA 1
ATOM 573 C C . VAL A 1 73 ? -3.189 2.590 5.465 1.00 96.81 73 VAL A C 1
ATOM 575 O O . VAL A 1 73 ? -2.100 2.250 4.997 1.00 96.81 73 VAL A O 1
ATOM 578 N N . ILE A 1 74 ? -4.070 3.317 4.781 1.00 95.69 74 ILE A N 1
ATOM 579 C CA . ILE A 1 74 ? -3.827 3.839 3.432 1.00 95.69 74 ILE A CA 1
ATOM 580 C C . ILE A 1 74 ? -2.931 5.078 3.486 1.00 95.69 74 ILE A C 1
ATOM 582 O O . ILE A 1 74 ? -3.208 6.016 4.228 1.00 95.69 74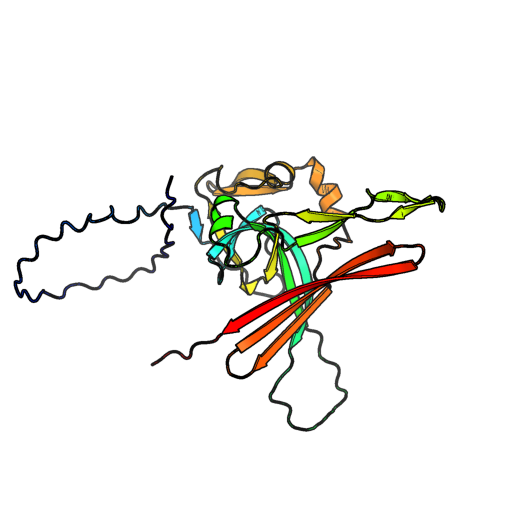 ILE A O 1
ATOM 586 N N . ILE A 1 75 ? -1.878 5.095 2.667 1.00 92.56 75 ILE A N 1
ATOM 587 C CA . ILE A 1 75 ? -0.961 6.231 2.491 1.00 92.56 75 ILE A CA 1
ATOM 588 C C . ILE A 1 75 ? -1.407 7.100 1.322 1.00 92.56 75 ILE A C 1
ATOM 590 O O . ILE A 1 75 ? -1.549 8.313 1.452 1.00 92.56 75 ILE A O 1
ATOM 594 N N . CYS A 1 76 ? -1.623 6.486 0.165 1.00 90.44 76 CYS A N 1
ATOM 595 C CA . CYS A 1 76 ? -2.014 7.163 -1.065 1.00 90.44 76 CYS A CA 1
ATOM 596 C C . CYS A 1 76 ? -2.661 6.192 -2.042 1.00 90.44 76 CYS A C 1
ATOM 598 O O . CYS A 1 76 ? -2.457 4.981 -1.938 1.00 90.44 76 CYS A O 1
ATOM 600 N N . GLY A 1 77 ? -3.446 6.739 -2.969 1.00 90.75 77 GLY A N 1
ATOM 601 C CA . GLY A 1 77 ? -4.115 5.996 -4.027 1.00 90.75 77 GLY A CA 1
ATOM 602 C C . GLY A 1 77 ? -3.582 6.322 -5.421 1.00 90.75 77 GLY A C 1
ATOM 603 O O . GLY A 1 77 ? -3.033 7.397 -5.666 1.00 90.75 77 GLY A O 1
ATOM 604 N N . PHE A 1 78 ? -3.741 5.366 -6.335 1.00 90.19 78 PHE A N 1
ATOM 605 C CA . PHE A 1 78 ? -3.305 5.436 -7.723 1.00 90.19 78 PHE A CA 1
ATOM 606 C C . PHE A 1 78 ? -4.353 4.863 -8.676 1.00 90.19 78 PHE A C 1
ATOM 608 O O . PHE A 1 78 ? -4.820 3.730 -8.523 1.00 90.19 78 PHE A O 1
ATOM 615 N N . ASN A 1 79 ? -4.610 5.613 -9.745 1.00 90.88 79 ASN A N 1
ATOM 616 C CA . ASN A 1 79 ? -5.301 5.124 -10.929 1.00 90.88 79 ASN A CA 1
ATOM 617 C C . ASN A 1 79 ? -4.351 4.256 -11.760 1.00 90.88 79 ASN A C 1
ATOM 619 O O . ASN A 1 79 ? -3.412 4.756 -12.379 1.00 90.88 79 ASN A O 1
ATOM 623 N N . THR A 1 80 ? -4.599 2.950 -11.774 1.00 90.94 80 THR A N 1
ATOM 624 C CA . THR A 1 80 ? -3.681 1.952 -12.332 1.00 90.94 80 THR A CA 1
ATOM 625 C C . THR A 1 80 ? -4.270 1.304 -13.572 1.00 90.94 80 THR A C 1
ATOM 627 O O . THR A 1 80 ? -5.414 0.845 -13.548 1.00 90.94 80 THR A O 1
ATOM 630 N N . ARG A 1 81 ? -3.486 1.233 -14.654 1.00 93.06 81 ARG A N 1
ATOM 631 C CA . ARG A 1 81 ? -3.891 0.520 -15.873 1.00 93.06 81 ARG A CA 1
ATOM 632 C C . ARG A 1 81 ? -4.037 -0.969 -15.586 1.00 93.06 81 ARG A C 1
ATOM 634 O O . ARG A 1 81 ? -3.145 -1.585 -15.005 1.00 93.06 81 ARG A O 1
ATOM 641 N N . TYR A 1 82 ? -5.162 -1.526 -16.007 1.00 92.19 82 TYR A N 1
ATOM 642 C CA . TYR A 1 82 ? -5.568 -2.889 -15.724 1.00 92.19 82 TYR A CA 1
ATOM 643 C C . TYR A 1 82 ? -5.865 -3.639 -17.020 1.00 92.19 82 TYR A C 1
ATOM 645 O O . TYR A 1 82 ? -6.689 -3.214 -17.834 1.00 92.19 82 TYR A O 1
ATOM 653 N N . HIS A 1 83 ? -5.203 -4.780 -17.174 1.00 93.25 83 HIS A N 1
ATOM 654 C CA . HIS A 1 83 ? -5.262 -5.644 -18.342 1.00 93.25 83 HIS A CA 1
ATOM 655 C C . HIS A 1 83 ? -5.792 -7.009 -17.920 1.00 93.25 83 HIS A C 1
ATOM 657 O O . HIS A 1 83 ? -5.201 -7.693 -17.088 1.00 93.25 83 HIS A O 1
ATOM 663 N N . GLU A 1 84 ? -6.907 -7.414 -18.505 1.00 89.25 84 GLU A N 1
ATOM 664 C CA . GLU A 1 84 ? -7.560 -8.690 -18.233 1.00 89.25 84 GLU A CA 1
ATOM 665 C C . GLU A 1 84 ? -7.463 -9.550 -19.489 1.00 89.25 84 GLU A C 1
ATOM 667 O O . GLU A 1 84 ? -7.905 -9.138 -20.564 1.00 89.25 84 GLU A O 1
ATOM 672 N N . LYS A 1 85 ? -6.819 -10.715 -19.385 1.00 83.88 85 LYS A N 1
ATOM 673 C CA . LYS A 1 85 ? -6.723 -11.647 -20.507 1.00 83.88 85 LYS A CA 1
ATOM 674 C C . LYS A 1 85 ? -7.930 -12.580 -20.490 1.00 83.88 85 LYS A C 1
ATOM 676 O O . LYS A 1 85 ? -7.931 -13.574 -19.765 1.00 83.88 85 LYS A O 1
ATOM 681 N N . ASP A 1 86 ? -8.923 -12.275 -21.321 1.00 65.62 86 ASP A N 1
ATOM 682 C CA . ASP A 1 86 ? -10.082 -13.146 -21.530 1.00 65.62 86 ASP A CA 1
ATOM 683 C C . ASP A 1 86 ? -9.647 -14.478 -22.160 1.00 65.62 86 ASP A C 1
ATOM 685 O O . ASP A 1 86 ? -9.175 -14.525 -23.298 1.00 65.62 86 ASP A O 1
ATOM 689 N N . THR A 1 87 ? -9.846 -15.585 -21.448 1.00 58.06 87 THR A N 1
ATOM 690 C CA . THR A 1 87 ? -9.598 -16.948 -21.952 1.00 58.06 87 THR A CA 1
ATOM 691 C C . THR A 1 87 ? -10.638 -17.417 -22.978 1.00 58.06 87 THR A C 1
ATOM 693 O O . THR A 1 87 ? -10.397 -18.399 -23.671 1.00 58.06 87 THR A O 1
ATOM 696 N N . ASN A 1 88 ? -11.752 -16.694 -23.149 1.00 54.34 88 ASN A N 1
ATOM 697 C CA . ASN A 1 88 ? -12.870 -17.082 -24.023 1.00 54.34 88 ASN A CA 1
ATOM 698 C C . ASN A 1 88 ? -12.771 -16.602 -25.484 1.00 54.34 88 ASN A C 1
ATOM 700 O O . ASN A 1 88 ? -13.672 -16.879 -26.276 1.00 54.34 88 ASN A O 1
ATOM 704 N N . LYS A 1 89 ? -11.703 -15.903 -25.889 1.00 54.88 89 LYS A N 1
ATOM 705 C CA . LYS A 1 89 ? -11.511 -15.523 -27.300 1.00 54.88 89 LYS A CA 1
ATOM 706 C C . LYS A 1 89 ? -10.753 -16.616 -28.052 1.00 54.88 89 LYS A C 1
ATOM 708 O O . LYS A 1 89 ? -9.552 -16.519 -28.292 1.00 54.88 89 LYS A O 1
ATOM 713 N N . ASN A 1 90 ? -11.481 -17.655 -28.452 1.00 43.75 90 ASN A N 1
ATOM 714 C CA . ASN A 1 90 ? -11.025 -18.572 -29.491 1.00 43.75 90 ASN A CA 1
ATOM 715 C C . ASN A 1 90 ? -10.847 -17.796 -30.812 1.00 43.75 90 ASN A C 1
ATOM 717 O O . ASN A 1 90 ? -11.819 -17.369 -31.423 1.00 43.75 90 ASN A O 1
ATOM 721 N N . GLY A 1 91 ? -9.605 -17.647 -31.272 1.00 48.41 91 GLY A N 1
ATOM 722 C CA . GLY A 1 91 ? -9.295 -17.696 -32.705 1.00 48.41 91 GLY A CA 1
ATOM 723 C C . GLY A 1 91 ? -9.545 -16.476 -33.601 1.00 48.41 91 GLY A C 1
ATOM 724 O O . GLY 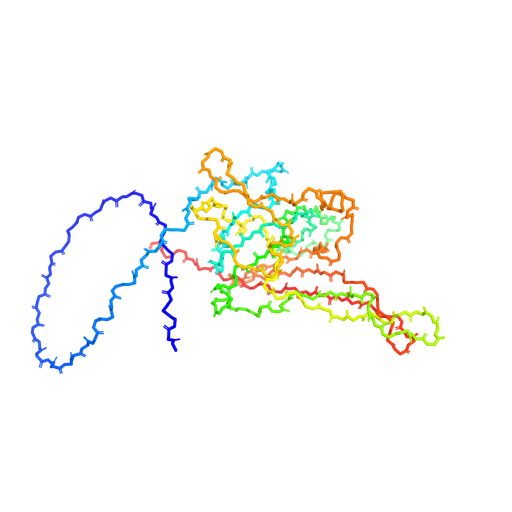A 1 91 ? -9.405 -16.636 -34.809 1.00 48.41 91 GLY A O 1
ATOM 725 N N . SER A 1 92 ? -9.828 -15.271 -33.100 1.00 38.03 92 SER A N 1
ATOM 726 C CA . SER A 1 92 ? -9.739 -14.062 -33.940 1.00 38.03 92 SER A CA 1
ATOM 727 C C . SER A 1 92 ? -8.864 -13.000 -33.285 1.00 38.03 92 SER A C 1
ATOM 729 O O . SER A 1 92 ? -9.272 -12.317 -32.346 1.00 38.03 92 SER A O 1
ATOM 731 N N . VAL A 1 93 ? -7.643 -12.851 -33.805 1.00 45.41 93 VAL A N 1
ATOM 732 C CA . VAL A 1 93 ? -6.822 -11.654 -33.602 1.00 45.41 93 VAL A CA 1
ATOM 733 C C . VAL A 1 93 ? -7.496 -10.518 -34.369 1.00 45.41 93 VAL A C 1
ATOM 735 O O . VAL A 1 93 ? -7.091 -10.160 -35.469 1.00 45.41 93 VAL A O 1
ATOM 738 N N . THR A 1 94 ? -8.571 -9.972 -33.814 1.00 36.41 94 THR A N 1
ATOM 739 C CA . THR A 1 94 ? -8.996 -8.622 -34.164 1.00 36.41 94 THR A CA 1
ATOM 740 C C . THR A 1 94 ? -8.111 -7.705 -33.334 1.00 36.41 94 THR A C 1
ATOM 742 O O . THR A 1 94 ? -8.126 -7.778 -32.103 1.00 36.41 94 THR A O 1
ATOM 745 N N . GLN A 1 95 ? -7.285 -6.897 -34.003 1.00 41.38 95 GLN A N 1
ATOM 746 C CA . GLN A 1 95 ? -6.587 -5.754 -33.412 1.00 41.38 95 GLN A CA 1
ATOM 747 C C . GLN A 1 95 ? -7.608 -4.690 -32.971 1.00 41.38 95 GLN A C 1
ATOM 749 O O . GLN A 1 95 ? -7.581 -3.560 -33.438 1.00 41.38 95 GLN A O 1
ATOM 754 N N . ASP A 1 96 ? -8.523 -5.045 -32.079 1.00 38.19 96 ASP A N 1
ATOM 755 C CA . ASP A 1 96 ? -9.303 -4.066 -31.347 1.00 38.19 96 ASP A CA 1
ATOM 756 C C . ASP A 1 96 ? -8.601 -3.890 -30.013 1.00 38.19 96 ASP A C 1
ATOM 758 O O . ASP A 1 96 ? -8.444 -4.827 -29.223 1.00 38.19 96 ASP A O 1
ATOM 762 N N . SER A 1 97 ? -8.069 -2.684 -29.855 1.00 42.69 97 SER A N 1
ATOM 763 C CA . SER A 1 97 ? -7.351 -2.188 -28.693 1.00 42.69 97 SER A CA 1
ATOM 764 C C . SER A 1 97 ? -7.909 -2.782 -27.393 1.00 42.69 97 SER A C 1
ATOM 766 O O . SER A 1 97 ? -9.120 -2.713 -27.162 1.00 42.69 97 SER A O 1
ATOM 768 N N . PRO A 1 98 ? -7.068 -3.354 -26.505 1.00 51.22 98 PRO A N 1
ATOM 769 C CA . PRO A 1 98 ? -7.534 -3.677 -25.168 1.00 51.22 98 PRO A CA 1
ATOM 770 C C . PRO A 1 98 ? -8.051 -2.365 -24.581 1.00 51.22 98 PRO A C 1
ATOM 772 O O . PRO A 1 98 ? -7.280 -1.419 -24.412 1.00 51.22 98 PRO A O 1
ATOM 775 N N . THR A 1 99 ? -9.360 -2.258 -24.347 1.00 52.81 99 THR A N 1
ATOM 776 C CA . THR A 1 99 ? -9.941 -1.111 -23.653 1.00 52.81 99 THR A CA 1
ATOM 777 C C . THR A 1 99 ? -9.278 -1.074 -22.285 1.00 52.81 99 THR A C 1
ATOM 779 O O . THR A 1 99 ? -9.634 -1.864 -21.412 1.00 52.81 99 THR A O 1
ATOM 782 N N . SER A 1 100 ? -8.244 -0.243 -22.138 1.00 60.19 100 SER A N 1
ATOM 783 C CA . SER A 1 100 ? -7.455 -0.118 -20.917 1.00 60.19 100 SER A CA 1
ATOM 784 C C . SER A 1 100 ? -8.397 0.310 -19.803 1.00 60.19 100 SER A C 1
ATOM 786 O O . SER A 1 100 ? -8.747 1.485 -19.698 1.00 60.19 100 SER A O 1
ATOM 788 N N . LYS A 1 101 ? -8.828 -0.647 -18.982 1.00 86.06 101 LYS A N 1
ATOM 789 C CA . LYS A 1 101 ? -9.589 -0.360 -17.771 1.00 86.06 101 LYS A CA 1
ATOM 790 C C . LYS A 1 101 ? -8.622 0.279 -16.774 1.00 86.06 101 LYS A C 1
ATOM 792 O O . LYS A 1 101 ? -7.447 -0.079 -16.723 1.00 86.06 101 LYS A O 1
ATOM 797 N N . THR A 1 102 ? -9.114 1.209 -15.972 1.00 89.69 102 THR A N 1
ATOM 798 C CA . THR A 1 102 ? -8.363 1.750 -14.836 1.00 89.69 102 THR A CA 1
ATOM 799 C C . THR A 1 102 ? -8.981 1.198 -13.560 1.00 89.69 102 THR A C 1
ATOM 801 O O . THR A 1 102 ? -10.205 1.181 -13.428 1.00 89.69 102 THR A O 1
ATOM 804 N N . LYS A 1 103 ? -8.147 0.726 -12.632 1.00 90.81 103 LYS A N 1
ATOM 805 C CA . LYS A 1 103 ? -8.553 0.312 -11.286 1.00 90.81 103 LYS A CA 1
ATOM 806 C C . LYS A 1 103 ? -7.785 1.107 -10.239 1.00 90.81 103 LYS A C 1
ATOM 808 O O . LYS A 1 103 ? -6.634 1.484 -10.455 1.00 90.81 103 LYS A O 1
ATOM 813 N N . GLN A 1 104 ? -8.424 1.321 -9.099 1.00 92.31 104 GLN A N 1
ATOM 814 C CA . GLN A 1 104 ? -7.835 2.038 -7.982 1.00 92.31 104 GLN A CA 1
ATOM 815 C C . GLN A 1 104 ? -6.986 1.089 -7.125 1.00 92.31 104 GLN A C 1
ATOM 817 O O . GLN A 1 104 ? -7.453 0.027 -6.701 1.00 92.31 104 GLN A O 1
ATOM 822 N N . TYR A 1 105 ? -5.739 1.484 -6.882 1.00 94.06 105 TYR A N 1
ATOM 823 C CA . TYR A 1 105 ? -4.786 0.797 -6.008 1.00 94.06 105 TYR A CA 1
ATOM 824 C C . TYR A 1 105 ? -4.286 1.747 -4.931 1.00 94.06 105 TYR A C 1
ATOM 826 O O . TYR A 1 105 ? -4.297 2.957 -5.127 1.00 94.06 105 TYR A O 1
ATOM 834 N N . TYR A 1 106 ? -3.815 1.205 -3.815 1.00 94.50 106 TYR A N 1
ATOM 835 C CA . TYR A 1 106 ? -3.351 1.986 -2.676 1.00 94.50 106 TYR A CA 1
ATOM 836 C C . TYR A 1 106 ? -2.007 1.488 -2.174 1.00 94.50 106 TYR A C 1
ATOM 838 O O . TYR A 1 106 ? -1.816 0.282 -2.029 1.00 94.50 106 TYR A O 1
ATOM 846 N N . GLN A 1 107 ? -1.098 2.407 -1.852 1.00 94.12 107 GLN A N 1
ATOM 847 C CA . GLN A 1 107 ? 0.043 2.084 -1.000 1.00 94.12 107 GLN A CA 1
ATOM 848 C C . GLN A 1 107 ? -0.413 2.095 0.458 1.00 94.12 107 GLN A C 1
ATOM 850 O O . GLN A 1 107 ? -1.091 3.031 0.895 1.00 94.12 107 GLN A O 1
ATOM 855 N N . VAL A 1 108 ? -0.027 1.073 1.213 1.00 96.00 108 VAL A N 1
ATOM 856 C CA . VAL A 1 108 ? -0.463 0.871 2.595 1.00 96.00 108 VAL A CA 1
ATOM 857 C C . VAL A 1 108 ? 0.705 0.534 3.515 1.00 96.00 108 VAL A C 1
ATOM 859 O O . VAL A 1 108 ? 1.706 -0.032 3.070 1.00 96.00 108 VAL A O 1
ATOM 862 N N . LEU A 1 109 ? 0.556 0.854 4.802 1.00 97.12 109 LEU A N 1
ATOM 863 C CA . LEU A 1 109 ? 1.397 0.317 5.878 1.00 97.12 109 LEU A CA 1
ATOM 864 C C . LEU A 1 109 ? 0.633 -0.792 6.601 1.00 97.12 109 LEU A C 1
ATOM 866 O O . LEU A 1 109 ? -0.530 -0.601 6.960 1.00 97.12 109 LEU A O 1
ATOM 870 N N . ILE A 1 110 ? 1.295 -1.918 6.838 1.00 97.88 110 ILE A N 1
ATOM 871 C CA . ILE A 1 110 ? 0.776 -3.089 7.540 1.00 97.88 110 ILE A CA 1
ATOM 872 C C . ILE A 1 110 ? 1.134 -2.983 9.018 1.00 97.88 110 ILE A C 1
ATOM 874 O O . ILE A 1 110 ? 2.293 -2.785 9.367 1.00 97.88 110 ILE A O 1
ATOM 878 N N . HIS A 1 111 ? 0.161 -3.197 9.893 1.00 96.69 111 HIS A N 1
ATOM 879 C CA . HIS A 1 111 ? 0.359 -3.241 11.335 1.00 96.69 111 HIS A CA 1
ATOM 880 C C . HIS A 1 111 ? 1.446 -4.253 11.740 1.00 96.69 111 HIS A C 1
ATOM 882 O O . HIS A 1 111 ? 1.318 -5.445 11.460 1.00 96.69 111 HIS A O 1
ATOM 888 N N . ARG A 1 112 ? 2.504 -3.803 12.426 1.00 96.81 112 ARG A N 1
ATOM 889 C CA . ARG A 1 112 ? 3.673 -4.635 12.756 1.00 96.81 112 ARG A CA 1
ATOM 890 C C . ARG A 1 112 ? 3.340 -5.930 13.504 1.00 96.81 112 ARG A C 1
ATOM 892 O O . ARG A 1 112 ? 3.864 -6.969 13.108 1.00 96.81 112 ARG A O 1
ATOM 899 N N . PRO A 1 113 ? 2.467 -5.934 14.525 1.00 95.31 113 PRO A N 1
ATOM 900 C CA . PRO A 1 113 ? 2.041 -7.178 15.166 1.00 95.31 113 PRO A CA 1
ATOM 901 C C . PRO A 1 113 ? 1.422 -8.232 14.232 1.00 95.31 113 PRO A C 1
ATOM 903 O O . PRO A 1 113 ? 1.403 -9.405 14.596 1.00 95.31 113 PRO A O 1
ATOM 906 N N . ASP A 1 114 ? 0.958 -7.851 13.036 1.00 95.94 114 ASP A N 1
ATOM 907 C CA . ASP A 1 114 ? 0.406 -8.791 12.055 1.00 95.94 114 ASP A CA 1
ATOM 908 C C . ASP A 1 114 ? 1.499 -9.410 11.156 1.00 95.94 114 ASP A C 1
ATOM 910 O O . ASP A 1 114 ? 1.249 -10.420 10.501 1.00 95.94 114 ASP A O 1
ATOM 914 N N . TRP A 1 115 ? 2.726 -8.866 11.155 1.00 96.44 115 TRP A N 1
ATOM 915 C CA . TRP A 1 115 ? 3.840 -9.310 10.303 1.00 96.44 115 TRP A CA 1
ATOM 916 C C . TRP A 1 115 ? 4.163 -10.810 10.393 1.00 96.44 115 TRP A C 1
ATOM 918 O O . TRP A 1 115 ? 4.322 -11.424 9.339 1.00 96.44 115 TRP A O 1
ATOM 928 N N . PRO A 1 116 ? 4.220 -11.446 11.583 1.00 96.12 116 PRO A N 1
ATOM 929 C CA . PRO A 1 116 ? 4.499 -12.883 11.685 1.00 96.12 116 PRO A CA 1
ATOM 930 C C . PRO A 1 116 ? 3.430 -13.780 11.044 1.00 96.12 116 PRO A C 1
ATOM 932 O O . PRO A 1 116 ? 3.662 -14.974 10.870 1.00 96.12 116 PRO A O 1
ATOM 935 N N . PHE A 1 117 ? 2.257 -13.222 10.730 1.00 94.94 117 PHE A N 1
ATOM 936 C CA . PHE A 1 117 ? 1.116 -13.929 10.149 1.00 94.94 117 PHE A CA 1
ATOM 937 C C . PHE A 1 117 ? 0.897 -13.586 8.670 1.00 94.94 117 PHE A C 1
ATOM 939 O O . PHE A 1 117 ? 0.002 -14.149 8.038 1.00 94.94 117 PHE A O 1
ATOM 946 N N . LEU A 1 118 ? 1.713 -12.690 8.101 1.00 89.94 118 LEU A N 1
ATOM 947 C CA . LEU A 1 118 ? 1.737 -12.447 6.666 1.00 89.94 118 LEU A CA 1
ATOM 948 C C . LEU A 1 118 ? 2.291 -13.707 6.008 1.00 89.94 118 LEU A C 1
ATOM 950 O O . LEU A 1 118 ? 3.451 -14.060 6.186 1.00 89.94 118 LEU A O 1
ATOM 954 N N . GLY A 1 119 ? 1.469 -14.413 5.237 1.00 91.12 119 GLY A N 1
ATOM 955 C CA . GLY A 1 119 ? 1.905 -15.572 4.449 1.00 91.12 119 GLY A CA 1
ATOM 956 C C . GLY A 1 119 ? 2.881 -15.224 3.310 1.00 91.12 119 GLY A C 1
ATOM 957 O O . GLY A 1 119 ? 2.956 -15.966 2.336 1.00 91.12 119 GLY A O 1
ATOM 958 N N . PHE A 1 120 ? 3.564 -14.079 3.388 1.00 92.88 120 PHE A N 1
ATOM 959 C CA . PHE A 1 120 ? 4.485 -13.512 2.410 1.00 92.88 120 PHE A CA 1
ATOM 960 C C . PHE A 1 120 ? 5.531 -12.615 3.112 1.00 92.88 120 PHE A C 1
ATOM 962 O O . PHE A 1 120 ? 5.306 -12.190 4.248 1.00 92.88 120 PHE A O 1
ATOM 969 N N . PRO A 1 121 ? 6.677 -12.314 2.470 1.00 94.31 121 PRO A N 1
ATOM 970 C CA . PRO A 1 121 ? 7.763 -11.558 3.098 1.00 94.31 121 PRO A CA 1
ATOM 971 C C . PRO A 1 121 ? 7.381 -10.119 3.478 1.00 94.31 121 PRO A C 1
ATOM 973 O O . PRO A 1 121 ? 6.750 -9.400 2.702 1.00 94.31 121 PRO A O 1
ATOM 976 N N . VAL A 1 122 ? 7.823 -9.675 4.659 1.00 95.50 122 VAL A N 1
ATOM 977 C CA . VAL A 1 122 ? 7.596 -8.305 5.164 1.00 95.50 122 VAL A CA 1
ATOM 978 C C . VAL A 1 122 ? 8.360 -7.240 4.371 1.00 95.50 122 VAL A C 1
ATOM 980 O O . VAL A 1 122 ? 7.970 -6.079 4.377 1.00 95.50 122 VAL A O 1
ATOM 983 N N . ASP A 1 123 ? 9.439 -7.626 3.696 1.00 93.62 123 ASP A N 1
ATOM 984 C CA . ASP A 1 123 ? 10.392 -6.794 2.955 1.00 93.62 123 ASP A CA 1
ATOM 985 C C . ASP A 1 123 ? 10.103 -6.741 1.441 1.00 93.62 123 ASP A C 1
ATOM 987 O O . ASP A 1 123 ? 10.949 -6.350 0.637 1.00 93.62 123 ASP A O 1
ATOM 991 N N . MET A 1 124 ? 8.880 -7.092 1.028 1.00 90.38 124 MET A N 1
ATOM 992 C CA . MET A 1 124 ? 8.475 -7.183 -0.383 1.00 90.38 124 MET A CA 1
ATOM 993 C C . MET A 1 124 ? 8.486 -5.841 -1.142 1.00 90.38 124 MET A C 1
ATOM 995 O O . MET A 1 124 ? 8.462 -5.825 -2.380 1.00 90.38 124 MET A O 1
ATOM 999 N N . THR A 1 125 ? 8.519 -4.702 -0.443 1.00 91.75 125 THR A N 1
ATOM 1000 C CA . THR A 1 125 ? 8.550 -3.386 -1.088 1.00 91.75 125 THR A CA 1
ATOM 1001 C C . THR A 1 125 ? 9.929 -2.746 -1.024 1.00 91.75 125 THR A C 1
ATOM 1003 O O . THR A 1 125 ? 10.411 -2.350 0.036 1.00 91.75 125 THR A O 1
ATOM 1006 N N . SER A 1 126 ? 10.526 -2.587 -2.205 1.00 90.00 126 SER A N 1
ATOM 1007 C CA . SER A 1 126 ? 11.844 -1.998 -2.411 1.00 90.00 126 SER A CA 1
ATOM 1008 C C . SER A 1 126 ? 11.828 -0.871 -3.446 1.00 90.00 126 SER A C 1
ATOM 1010 O O . SER A 1 126 ? 10.932 -0.795 -4.293 1.00 90.00 126 SER A O 1
ATOM 1012 N N . TYR A 1 127 ? 12.815 0.021 -3.357 1.00 86.38 127 TYR A N 1
ATOM 1013 C CA . TYR A 1 127 ? 12.919 1.219 -4.181 1.00 86.38 127 TYR A CA 1
ATOM 1014 C C . TYR A 1 127 ? 14.327 1.771 -4.310 1.00 86.38 127 TYR A C 1
ATOM 1016 O O . TYR A 1 127 ? 15.182 1.512 -3.472 1.00 86.38 127 TYR A O 1
ATOM 1024 N N . LEU A 1 128 ? 14.559 2.554 -5.360 1.00 86.62 128 LEU A N 1
ATOM 1025 C CA . LEU A 1 128 ? 15.842 3.205 -5.586 1.00 86.62 128 LEU A CA 1
ATOM 1026 C C . LEU A 1 128 ? 15.922 4.534 -4.832 1.00 86.62 128 LEU A C 1
ATOM 1028 O O . LEU A 1 128 ? 15.043 5.385 -4.966 1.00 86.62 128 LEU A O 1
ATOM 1032 N N . VAL A 1 129 ? 17.007 4.718 -4.082 1.00 81.44 129 VAL A N 1
ATOM 1033 C CA . VAL A 1 129 ? 17.326 5.955 -3.361 1.00 81.44 129 VAL A CA 1
ATOM 1034 C C . VAL A 1 129 ? 18.630 6.537 -3.876 1.00 81.44 129 VAL A C 1
ATOM 1036 O O . VAL A 1 129 ? 19.615 5.816 -4.049 1.00 81.44 129 VAL A O 1
ATOM 1039 N N . ASP A 1 130 ? 18.643 7.855 -4.057 1.00 73.75 130 ASP A N 1
ATOM 1040 C CA . ASP A 1 130 ? 19.810 8.649 -4.452 1.00 73.75 130 ASP A CA 1
ATOM 1041 C C . ASP A 1 130 ? 20.786 8.838 -3.272 1.00 73.75 130 ASP A C 1
ATOM 1043 O O . ASP A 1 130 ? 21.115 9.955 -2.894 1.00 73.75 130 ASP A O 1
ATOM 1047 N N . ASN A 1 131 ? 21.230 7.731 -2.668 1.00 66.44 131 ASN A N 1
ATOM 1048 C CA . ASN A 1 131 ? 22.121 7.708 -1.500 1.00 66.44 131 ASN A CA 1
ATOM 1049 C C . ASN A 1 131 ? 23.394 6.871 -1.727 1.00 66.44 131 ASN A C 1
ATOM 1051 O O . ASN A 1 131 ? 24.099 6.568 -0.765 1.00 66.44 131 ASN A O 1
ATOM 1055 N N . GLY A 1 132 ? 23.682 6.430 -2.956 1.00 63.56 132 GLY A N 1
ATOM 1056 C CA . GLY A 1 132 ? 24.891 5.647 -3.211 1.00 63.56 132 GLY A CA 1
ATOM 1057 C C . GLY A 1 132 ? 26.162 6.489 -3.301 1.00 63.56 132 GLY A C 1
ATOM 1058 O O . GLY A 1 132 ? 26.101 7.721 -3.376 1.00 63.56 132 GLY A O 1
ATOM 1059 N N . PRO A 1 133 ? 27.333 5.827 -3.276 1.00 61.50 133 PRO A N 1
ATOM 1060 C CA . PRO A 1 133 ? 28.619 6.503 -3.336 1.00 61.50 133 PRO A CA 1
ATOM 1061 C C . PRO A 1 133 ? 28.723 7.381 -4.593 1.00 61.50 133 PRO A C 1
ATOM 1063 O O . PRO A 1 133 ? 28.264 6.974 -5.669 1.00 61.50 133 PRO A O 1
ATOM 1066 N N . PRO A 1 134 ? 29.346 8.568 -4.505 1.00 61.78 134 PRO A N 1
ATOM 1067 C CA . PRO A 1 134 ? 29.658 9.360 -5.686 1.00 61.78 134 PRO A CA 1
ATOM 1068 C C . PRO A 1 134 ? 30.556 8.544 -6.622 1.00 61.78 134 PRO A C 1
ATOM 1070 O O . PRO A 1 134 ? 31.622 8.087 -6.209 1.00 61.78 134 PRO A O 1
ATOM 1073 N N . THR A 1 135 ? 30.154 8.357 -7.881 1.00 62.97 135 THR A N 1
ATOM 1074 C CA . THR A 1 135 ? 31.069 7.780 -8.876 1.00 62.97 135 THR A CA 1
ATOM 1075 C C . THR A 1 135 ? 32.013 8.864 -9.415 1.00 62.97 135 THR A C 1
ATOM 1077 O O . THR A 1 135 ? 31.659 10.048 -9.397 1.00 62.97 135 THR A O 1
ATOM 1080 N N . PRO A 1 136 ? 33.178 8.495 -9.986 1.00 58.09 136 PRO A N 1
ATOM 1081 C CA . PRO A 1 136 ? 34.110 9.444 -10.612 1.00 58.09 136 PRO A CA 1
ATOM 1082 C C . PRO A 1 136 ? 33.493 10.303 -11.729 1.00 58.09 136 PRO A C 1
ATOM 1084 O O . PRO A 1 136 ? 34.060 11.318 -12.115 1.00 58.09 136 PRO A O 1
ATOM 1087 N N . THR A 1 137 ? 32.327 9.904 -12.253 1.00 65.88 137 THR A N 1
ATOM 1088 C CA . THR A 1 137 ? 31.586 10.618 -13.305 1.00 65.88 137 THR A CA 1
ATOM 1089 C C . THR A 1 137 ? 30.601 11.667 -12.769 1.00 65.88 137 THR A C 1
ATOM 1091 O O . THR A 1 137 ? 29.868 12.273 -13.547 1.00 65.88 137 THR A O 1
ATOM 1094 N N . GLY A 1 138 ? 30.527 11.860 -11.446 1.00 59.97 138 GLY A N 1
ATOM 1095 C CA . GLY A 1 138 ? 29.569 12.763 -10.796 1.00 59.97 138 GLY A CA 1
ATOM 1096 C C . GLY A 1 138 ? 28.130 12.233 -10.746 1.00 59.97 138 GLY A C 1
ATOM 1097 O O . GLY A 1 138 ? 27.261 12.883 -10.173 1.00 59.97 138 GLY A O 1
ATOM 1098 N N . ARG A 1 139 ? 27.861 11.047 -11.310 1.00 63.25 139 ARG A N 1
ATOM 1099 C CA . ARG A 1 139 ? 26.575 10.346 -11.185 1.00 63.25 139 ARG A CA 1
ATOM 1100 C C . ARG A 1 139 ? 26.611 9.425 -9.967 1.00 63.25 139 ARG A C 1
ATOM 1102 O O . ARG A 1 139 ? 27.542 8.637 -9.836 1.00 63.25 139 ARG A O 1
ATOM 1109 N N . THR A 1 140 ? 25.637 9.512 -9.073 1.00 65.12 140 THR A N 1
ATOM 1110 C CA . THR A 1 140 ? 25.518 8.606 -7.922 1.00 65.12 140 THR A CA 1
ATOM 1111 C C . THR A 1 140 ? 24.842 7.303 -8.347 1.00 65.12 140 THR A C 1
ATOM 1113 O O . THR A 1 140 ? 23.828 7.317 -9.047 1.00 65.12 140 THR A O 1
ATOM 1116 N N . GLU A 1 141 ? 25.414 6.164 -7.949 1.00 74.88 141 GLU A N 1
ATOM 1117 C CA . GLU A 1 141 ? 24.693 4.889 -8.016 1.00 74.88 141 GLU A CA 1
ATOM 1118 C C . GLU A 1 141 ? 23.504 4.963 -7.046 1.00 74.88 141 GLU A C 1
ATOM 1120 O O . GLU A 1 141 ? 23.611 5.525 -5.957 1.00 74.88 141 GLU A O 1
ATOM 1125 N N . LYS A 1 142 ? 22.341 4.446 -7.436 1.00 83.50 142 LYS A N 1
ATOM 1126 C CA . LYS A 1 142 ? 21.168 4.402 -6.561 1.00 83.50 142 LYS A CA 1
ATOM 1127 C C . LYS A 1 142 ? 21.186 3.113 -5.750 1.00 83.50 142 LYS A C 1
ATOM 1129 O O . LYS A 1 142 ? 21.419 2.035 -6.295 1.00 83.50 142 LYS A O 1
ATOM 1134 N N . ILE A 1 143 ? 20.894 3.206 -4.459 1.00 83.75 143 ILE A N 1
ATOM 1135 C CA . ILE A 1 143 ? 20.814 2.039 -3.573 1.00 83.75 143 ILE A CA 1
ATOM 1136 C C . ILE A 1 143 ? 19.374 1.534 -3.538 1.00 83.75 143 ILE A C 1
ATOM 1138 O O . ILE A 1 143 ? 18.439 2.323 -3.402 1.00 83.75 143 ILE A O 1
ATOM 1142 N N . LEU A 1 144 ? 19.195 0.213 -3.616 1.00 86.31 144 LEU A N 1
ATOM 1143 C CA . LEU A 1 144 ? 17.902 -0.419 -3.376 1.00 86.31 144 LEU A CA 1
ATOM 1144 C C . LEU A 1 144 ? 17.617 -0.436 -1.866 1.00 86.31 144 LEU A C 1
ATOM 1146 O O . LEU A 1 144 ? 18.283 -1.135 -1.109 1.00 86.31 144 LEU A O 1
ATOM 1150 N N . THR A 1 145 ? 16.641 0.351 -1.426 1.00 87.75 145 THR A N 1
ATOM 1151 C CA . THR A 1 145 ? 16.170 0.418 -0.037 1.00 87.75 145 THR A CA 1
ATOM 1152 C C . THR A 1 145 ? 14.841 -0.309 0.101 1.00 87.75 145 THR A C 1
ATOM 1154 O O . THR A 1 145 ? 14.035 -0.322 -0.826 1.00 87.75 145 THR A O 1
ATOM 1157 N N . VAL A 1 146 ? 14.616 -0.928 1.255 1.00 91.62 146 VAL A N 1
ATOM 1158 C CA . VAL A 1 146 ? 13.412 -1.699 1.579 1.00 91.62 146 VAL A CA 1
ATOM 1159 C C . VAL A 1 146 ? 12.580 -0.940 2.608 1.00 91.62 146 VAL A C 1
ATOM 1161 O O . VAL A 1 146 ? 13.130 -0.350 3.538 1.00 91.62 146 VAL A O 1
ATOM 1164 N N . ILE A 1 147 ? 11.254 -0.987 2.467 1.00 92.25 147 ILE A N 1
ATOM 1165 C CA . ILE A 1 147 ? 10.317 -0.583 3.520 1.00 92.25 147 ILE A CA 1
ATOM 1166 C C . ILE A 1 147 ? 9.584 -1.823 4.016 1.00 92.25 147 ILE A C 1
ATOM 1168 O O . ILE A 1 147 ? 8.676 -2.324 3.350 1.00 92.25 147 ILE A O 1
ATOM 1172 N N . ASN A 1 148 ? 9.973 -2.298 5.198 1.00 96.44 148 ASN A N 1
ATOM 1173 C CA . ASN A 1 148 ? 9.291 -3.412 5.847 1.00 96.44 148 ASN A CA 1
ATOM 1174 C C . ASN A 1 148 ? 7.839 -3.040 6.147 1.00 96.44 148 ASN A C 1
ATOM 1176 O O . ASN A 1 148 ? 7.570 -1.917 6.566 1.00 96.44 148 ASN A O 1
ATOM 1180 N N . GLY A 1 149 ? 6.922 -3.986 5.948 1.00 95.88 149 GLY A N 1
ATOM 1181 C CA . GLY A 1 149 ? 5.504 -3.808 6.241 1.00 95.88 149 GLY A CA 1
ATOM 1182 C C . GLY A 1 149 ? 4.787 -2.851 5.295 1.00 95.88 149 GLY A C 1
ATOM 1183 O O . GLY A 1 149 ? 3.714 -2.370 5.639 1.00 95.88 149 GLY A O 1
ATOM 1184 N N . MET A 1 150 ? 5.343 -2.558 4.118 1.00 95.06 150 MET A N 1
ATOM 1185 C CA . MET A 1 150 ? 4.680 -1.728 3.115 1.00 95.06 150 MET A CA 1
ATOM 1186 C C . MET A 1 150 ? 4.166 -2.583 1.950 1.00 95.06 150 MET A C 1
ATOM 1188 O O . MET A 1 150 ? 4.900 -3.424 1.435 1.00 95.06 150 MET A O 1
ATOM 1192 N N . ASP A 1 151 ? 2.923 -2.359 1.515 1.00 95.25 151 ASP A N 1
ATOM 1193 C CA . ASP A 1 151 ? 2.253 -3.171 0.481 1.00 95.25 151 ASP A CA 1
ATOM 1194 C C . ASP A 1 151 ? 1.400 -2.315 -0.474 1.00 95.25 151 ASP A C 1
ATOM 1196 O O . ASP A 1 151 ? 1.103 -1.155 -0.178 1.00 95.25 151 ASP A O 1
ATOM 1200 N N . CYS A 1 152 ? 1.037 -2.864 -1.635 1.00 94.69 152 CYS A N 1
ATOM 1201 C CA . CYS A 1 152 ? 0.175 -2.239 -2.632 1.00 94.69 152 CYS A CA 1
ATOM 1202 C C . CYS A 1 152 ? -1.081 -3.090 -2.861 1.00 94.69 152 CYS A C 1
ATOM 1204 O O . CYS A 1 152 ? -1.006 -4.194 -3.399 1.00 94.69 152 CYS A O 1
ATOM 1206 N N . VAL A 1 153 ? -2.241 -2.553 -2.486 1.00 95.56 153 VAL A N 1
ATOM 1207 C CA . VAL A 1 153 ? -3.514 -3.291 -2.459 1.00 95.56 153 VAL A CA 1
ATOM 1208 C C . VAL A 1 153 ? -4.507 -2.723 -3.461 1.00 95.56 153 VAL A C 1
ATOM 1210 O O . VAL A 1 153 ? -4.494 -1.523 -3.740 1.00 95.56 153 VAL A O 1
ATOM 1213 N N . SER A 1 154 ? -5.390 -3.564 -3.996 1.00 94.88 154 SER A N 1
ATOM 1214 C CA . SER A 1 154 ? -6.506 -3.083 -4.815 1.00 94.88 154 SER A CA 1
ATOM 1215 C C . SER A 1 154 ? -7.620 -2.515 -3.934 1.00 94.88 154 SER A C 1
ATOM 1217 O O . SER A 1 154 ? -7.760 -2.903 -2.774 1.00 94.88 154 SER A O 1
ATOM 1219 N N . GLN A 1 155 ? -8.466 -1.640 -4.480 1.00 94.62 155 GLN A N 1
ATOM 1220 C CA . GLN A 1 155 ? -9.669 -1.180 -3.777 1.00 94.62 155 GLN A CA 1
ATOM 1221 C C . GLN A 1 155 ? -10.580 -2.332 -3.333 1.00 94.62 155 GLN A C 1
ATOM 1223 O O . GLN A 1 155 ? -11.180 -2.261 -2.259 1.00 94.62 155 GLN A O 1
ATOM 1228 N N . ASP A 1 156 ? -10.646 -3.405 -4.122 1.00 93.31 156 ASP A N 1
ATOM 1229 C CA . ASP A 1 156 ? -11.459 -4.578 -3.810 1.00 93.31 156 ASP A CA 1
ATOM 1230 C C . ASP A 1 156 ? -10.940 -5.318 -2.569 1.00 93.31 156 ASP A C 1
ATOM 1232 O O . ASP A 1 156 ? -11.736 -5.905 -1.840 1.00 93.31 156 ASP A O 1
ATOM 1236 N N . ASP A 1 157 ? -9.642 -5.233 -2.261 1.00 95.38 157 ASP A N 1
ATOM 1237 C CA . ASP A 1 157 ? -9.026 -5.870 -1.093 1.00 95.38 157 ASP A CA 1
ATOM 1238 C C . ASP A 1 157 ? -9.226 -5.078 0.215 1.00 95.38 157 ASP A C 1
ATOM 1240 O O . ASP A 1 157 ? -8.943 -5.593 1.300 1.00 95.38 157 ASP A O 1
ATOM 1244 N N . VAL A 1 158 ? -9.748 -3.849 0.148 1.00 96.81 158 VAL A N 1
ATOM 1245 C CA . VAL A 1 158 ? -9.915 -2.965 1.309 1.00 96.81 158 VAL A CA 1
ATOM 1246 C C . VAL A 1 158 ? -11.258 -3.228 2.004 1.00 96.81 158 VAL A C 1
ATOM 1248 O O . VAL A 1 158 ? -12.342 -3.030 1.441 1.00 96.81 158 VAL A O 1
ATOM 1251 N N . LEU A 1 159 ? -11.203 -3.647 3.272 1.00 96.38 159 LEU A N 1
ATOM 1252 C CA . LEU A 1 159 ? -12.341 -3.613 4.192 1.00 96.38 159 LEU A CA 1
ATOM 1253 C C . LEU A 1 159 ? -12.122 -2.489 5.219 1.00 96.38 159 LEU A C 1
ATOM 1255 O O . LEU A 1 159 ? -11.389 -2.693 6.187 1.00 96.38 159 LEU A O 1
ATOM 1259 N N . PRO A 1 160 ? -12.711 -1.298 5.024 1.00 95.81 160 PRO A N 1
ATOM 1260 C CA . PRO A 1 160 ? -12.445 -0.155 5.886 1.00 95.81 160 PRO A CA 1
ATOM 1261 C C . PRO A 1 160 ? -13.031 -0.385 7.281 1.00 95.81 160 PRO A C 1
ATOM 1263 O O . PRO A 1 160 ? -14.115 -0.958 7.428 1.00 95.81 160 PRO A O 1
ATOM 1266 N N . TYR A 1 161 ? -12.340 0.092 8.309 1.00 94.38 161 TYR A N 1
ATOM 1267 C CA . TYR A 1 161 ? -12.848 0.095 9.678 1.00 94.38 161 TYR A CA 1
ATOM 1268 C C . TYR A 1 161 ? -12.397 1.353 10.422 1.00 94.38 161 TYR A C 1
ATOM 1270 O O . TYR A 1 161 ? -11.433 2.004 10.029 1.00 94.38 161 TYR A O 1
ATOM 1278 N N . ALA A 1 162 ? -13.113 1.700 11.486 1.00 92.25 162 ALA A N 1
ATOM 1279 C CA . ALA A 1 162 ? -12.724 2.736 12.429 1.00 92.25 162 ALA A CA 1
ATOM 1280 C C . ALA A 1 162 ? -12.189 2.061 13.701 1.00 92.25 162 ALA A C 1
ATOM 1282 O O . ALA A 1 162 ? -12.938 1.292 14.314 1.00 92.25 162 ALA A O 1
ATOM 1283 N N . PRO A 1 163 ? -10.924 2.284 14.089 1.00 92.25 163 PRO A N 1
ATOM 1284 C CA . PRO A 1 163 ? -10.373 1.689 15.297 1.00 92.25 163 PRO A CA 1
ATOM 1285 C C . PRO A 1 163 ? -11.001 2.264 16.569 1.00 92.25 163 PRO A C 1
ATOM 1287 O O . PRO A 1 163 ? -11.506 3.387 16.579 1.00 92.25 163 PRO A O 1
ATOM 1290 N N . LEU A 1 164 ? -10.961 1.467 17.639 1.00 85.75 164 LEU A N 1
ATOM 1291 C CA . LEU A 1 164 ? -11.463 1.862 18.959 1.00 85.75 164 LEU A CA 1
ATOM 1292 C C . LEU A 1 164 ? -10.433 2.665 19.769 1.00 85.75 164 LEU A C 1
ATOM 1294 O O . LEU A 1 164 ? -10.803 3.541 20.543 1.00 85.75 164 LEU A O 1
ATOM 1298 N N . GLU A 1 165 ? -9.150 2.354 19.595 1.00 82.25 165 GLU A N 1
ATOM 1299 C CA . GLU A 1 165 ? -8.048 2.892 20.395 1.00 82.25 165 GLU A CA 1
ATOM 1300 C C . GLU A 1 165 ? -7.069 3.687 19.527 1.00 82.25 165 GLU A C 1
ATOM 1302 O O . GLU A 1 165 ? -6.918 3.418 18.337 1.00 82.25 165 GLU A O 1
ATOM 1307 N N . GLU A 1 166 ? -6.356 4.637 20.132 1.00 71.88 166 GLU A N 1
ATOM 1308 C CA . GLU A 1 166 ? -5.335 5.444 19.450 1.00 71.88 166 GLU A CA 1
ATOM 1309 C C . GLU A 1 166 ? -4.087 4.620 19.081 1.00 71.88 166 GLU A C 1
ATOM 1311 O O . GLU A 1 166 ? -3.425 4.891 18.091 1.00 71.88 166 GLU A O 1
ATOM 1316 N N . THR A 1 167 ? -3.805 3.510 19.762 1.00 71.44 167 THR A N 1
ATOM 1317 C CA . THR A 1 167 ? -2.704 2.591 19.403 1.00 71.44 167 THR A CA 1
ATOM 1318 C C . THR A 1 167 ? -3.068 1.631 18.257 1.00 71.44 167 THR A C 1
ATOM 1320 O O . THR A 1 167 ? -2.487 0.554 18.113 1.00 71.44 167 THR A O 1
ATOM 1323 N N . ALA A 1 168 ? -4.039 2.017 17.420 1.00 75.12 168 ALA A N 1
ATOM 1324 C CA . ALA A 1 168 ? -4.630 1.201 16.362 1.00 75.12 168 ALA A CA 1
ATOM 1325 C C . ALA A 1 168 ? -3.617 0.612 15.379 1.00 75.12 168 ALA A C 1
ATOM 1327 O O . ALA A 1 168 ? -3.838 -0.490 14.863 1.00 75.12 168 ALA A O 1
ATOM 1328 N N . LEU A 1 169 ? -2.538 1.352 15.090 1.00 90.69 169 LEU A N 1
ATOM 1329 C CA . LEU A 1 169 ? -1.530 0.934 14.133 1.00 90.69 169 LEU A CA 1
ATOM 1330 C C . LEU A 1 169 ? -0.098 1.180 14.614 1.00 90.69 169 LEU A C 1
ATOM 1332 O O . LEU A 1 169 ? 0.321 2.317 14.776 1.00 90.69 169 LEU A O 1
ATOM 1336 N N . GLU A 1 170 ? 0.678 0.107 14.751 1.00 94.81 170 GLU A N 1
ATOM 1337 C CA . GLU A 1 170 ? 2.105 0.171 15.032 1.00 94.81 170 GLU A CA 1
ATOM 1338 C C . GLU A 1 170 ? 2.901 -0.006 13.731 1.00 94.81 170 GLU A C 1
ATOM 1340 O O . GLU A 1 170 ? 2.819 -1.057 13.089 1.00 94.81 170 GLU A O 1
ATOM 1345 N N . HIS A 1 171 ? 3.651 1.020 13.321 1.00 96.06 171 HIS A N 1
ATOM 1346 C CA . HIS A 1 171 ? 4.548 0.970 12.162 1.00 96.06 171 HIS A CA 1
ATOM 1347 C C . HIS A 1 171 ? 5.591 2.100 12.217 1.00 96.06 171 HIS A C 1
ATOM 1349 O O . HIS A 1 171 ? 5.240 3.228 12.547 1.00 96.06 171 HIS A O 1
ATOM 1355 N N . ASP A 1 172 ? 6.841 1.862 11.792 1.00 93.31 172 ASP A N 1
ATOM 1356 C CA . ASP A 1 172 ? 7.948 2.852 11.872 1.00 93.31 172 ASP A CA 1
ATOM 1357 C C . ASP A 1 172 ? 7.703 4.142 11.082 1.00 93.31 172 ASP A C 1
ATOM 1359 O O . ASP A 1 172 ? 8.377 5.156 11.271 1.00 93.31 172 ASP A O 1
ATOM 1363 N N . LEU A 1 173 ? 6.804 4.083 10.106 1.00 93.50 173 LEU A N 1
ATOM 1364 C CA . LEU A 1 173 ? 6.435 5.219 9.262 1.00 93.50 173 LEU A CA 1
ATOM 1365 C C . LEU A 1 173 ? 5.140 5.893 9.708 1.00 93.50 173 LEU A C 1
ATOM 1367 O O . LEU A 1 173 ? 4.871 6.998 9.248 1.00 93.50 173 LEU A O 1
ATOM 1371 N N . PHE A 1 174 ? 4.353 5.263 10.585 1.00 94.31 174 PHE A N 1
ATOM 1372 C CA . PHE A 1 174 ? 3.033 5.771 10.942 1.00 94.31 174 PHE A CA 1
ATOM 1373 C C . PHE A 1 174 ? 3.138 7.148 11.594 1.00 94.31 174 PHE A C 1
ATOM 1375 O O . PHE A 1 174 ? 2.666 8.123 11.018 1.00 94.31 174 PHE A O 1
ATOM 1382 N N . ASP A 1 175 ? 3.886 7.250 12.694 1.00 92.00 175 ASP A N 1
ATOM 1383 C CA . ASP A 1 175 ? 4.069 8.506 13.433 1.00 92.00 175 ASP A CA 1
ATOM 1384 C C . ASP A 1 175 ? 4.874 9.553 12.662 1.00 92.00 175 ASP A C 1
ATOM 1386 O O . ASP A 1 175 ? 4.944 10.708 13.073 1.00 92.00 175 ASP A O 1
ATOM 1390 N N . ARG A 1 176 ? 5.512 9.178 11.547 1.00 91.56 176 ARG A N 1
ATOM 1391 C CA . ARG A 1 176 ? 6.183 10.129 10.655 1.00 91.56 176 ARG A CA 1
ATOM 1392 C C . ARG A 1 176 ? 5.213 10.769 9.674 1.00 91.56 176 ARG A C 1
ATOM 1394 O O . ARG A 1 176 ? 5.411 11.926 9.341 1.00 91.56 176 ARG A O 1
ATOM 1401 N N . ILE A 1 177 ? 4.195 10.037 9.226 1.00 91.94 177 ILE A N 1
ATOM 1402 C CA . ILE A 1 177 ? 3.285 10.461 8.151 1.00 91.94 177 ILE A CA 1
ATOM 1403 C C . ILE A 1 177 ? 1.962 10.987 8.707 1.00 91.94 177 ILE A C 1
ATOM 1405 O O . ILE A 1 177 ? 1.406 11.950 8.175 1.00 91.94 177 ILE A O 1
ATOM 1409 N N . PHE A 1 178 ? 1.455 10.354 9.761 1.00 93.44 178 PHE A N 1
ATOM 1410 C CA . PHE A 1 178 ? 0.114 10.572 10.273 1.00 93.44 178 PHE A CA 1
ATOM 1411 C C . PHE A 1 178 ? 0.112 11.166 11.676 1.00 93.44 178 PHE A C 1
ATOM 1413 O O . PHE A 1 178 ? 1.024 10.969 12.477 1.00 93.44 178 PHE A O 1
ATOM 1420 N N . GLU A 1 179 ? -0.970 11.871 11.965 1.00 92.50 179 GLU A N 1
ATOM 1421 C CA . GLU A 1 179 ? -1.417 12.228 13.301 1.00 92.50 179 GLU A CA 1
ATOM 1422 C C . GLU A 1 179 ? -2.820 11.658 13.523 1.00 92.50 179 GLU A C 1
ATOM 1424 O O . GLU A 1 179 ? -3.658 11.637 12.614 1.00 92.50 179 GLU A O 1
ATOM 1429 N N . LEU A 1 180 ? -3.080 11.175 14.734 1.00 91.75 180 LEU A N 1
ATOM 1430 C CA . LEU A 1 180 ? -4.392 10.671 15.119 1.00 91.75 180 LEU A CA 1
ATOM 1431 C C . LEU A 1 180 ? -5.271 11.809 15.617 1.00 91.75 180 LEU A C 1
ATOM 1433 O O . LEU A 1 180 ? -4.820 12.707 16.326 1.00 91.75 180 LEU A O 1
ATOM 1437 N N . LYS A 1 181 ? -6.546 11.762 15.242 1.00 88.06 181 LYS A N 1
ATOM 1438 C CA . LYS A 1 181 ? -7.571 12.711 15.668 1.00 88.06 181 LYS A CA 1
ATOM 1439 C C . LYS A 1 181 ? -8.847 11.969 16.012 1.00 88.06 181 LYS A C 1
ATOM 1441 O O . LYS A 1 181 ? -9.175 10.953 15.401 1.00 88.06 181 LYS A O 1
ATOM 1446 N N . LEU A 1 182 ? -9.614 12.534 16.934 1.00 87.88 182 LEU A N 1
ATOM 1447 C CA . LEU A 1 182 ? -10.979 12.100 17.180 1.00 87.88 182 LEU A CA 1
ATOM 1448 C C . LEU A 1 182 ? -11.927 12.920 16.299 1.00 87.88 182 LEU A C 1
ATOM 1450 O O . LEU A 1 182 ? -11.995 14.144 16.414 1.00 87.88 182 LEU A O 1
ATOM 1454 N N . LYS A 1 183 ? -12.676 12.257 15.417 1.00 84.00 183 LYS A N 1
ATOM 1455 C CA . LYS A 1 183 ? -13.701 12.885 14.576 1.00 84.00 183 LYS A CA 1
ATOM 1456 C C . LYS A 1 183 ? -15.022 12.155 14.764 1.00 84.00 183 LYS A C 1
ATOM 1458 O O . LYS A 1 183 ? -15.123 10.969 14.471 1.00 84.00 183 LYS A O 1
ATOM 1463 N N . ASN A 1 184 ? -16.042 12.866 15.242 1.00 85.44 184 ASN A N 1
ATOM 1464 C CA . ASN A 1 184 ? -17.367 12.304 15.539 1.00 85.44 184 ASN A CA 1
ATOM 1465 C C . ASN A 1 184 ? -17.303 11.070 16.467 1.00 85.44 184 ASN A C 1
ATOM 1467 O O . ASN A 1 184 ? -18.028 10.100 16.262 1.00 85.44 184 ASN A O 1
ATOM 1471 N N . GLY A 1 185 ? -16.396 11.087 17.452 1.00 83.00 185 GLY A N 1
ATOM 1472 C CA . GLY A 1 185 ? -16.184 9.969 18.379 1.00 83.00 185 GLY A CA 1
ATOM 1473 C C . GLY A 1 185 ? -15.451 8.759 17.785 1.00 83.00 185 GLY A C 1
ATOM 1474 O O . GLY A 1 185 ? -15.341 7.743 18.459 1.00 83.00 185 GLY A O 1
ATOM 1475 N N . LEU A 1 186 ? -14.951 8.850 16.548 1.00 85.25 186 LEU A N 1
ATOM 1476 C CA . LEU A 1 186 ? -14.149 7.812 15.900 1.00 85.25 186 LEU A CA 1
ATOM 1477 C C . LEU A 1 186 ? -12.695 8.259 15.773 1.00 85.25 186 LEU A C 1
ATOM 1479 O O . LEU A 1 186 ? -12.421 9.417 15.446 1.00 85.25 186 LEU A O 1
ATOM 1483 N N . VAL A 1 187 ? -11.770 7.327 15.990 1.00 88.25 187 VAL A N 1
ATOM 1484 C CA . VAL A 1 187 ? -10.344 7.548 15.749 1.00 88.25 187 VAL A CA 1
ATOM 1485 C C . VAL A 1 187 ? -10.099 7.564 14.240 1.00 88.25 187 VAL A C 1
ATOM 1487 O O . VAL A 1 187 ? -10.437 6.618 13.528 1.00 88.25 187 VAL A O 1
ATOM 1490 N N . VAL A 1 188 ? -9.512 8.651 13.746 1.00 88.38 188 VAL A N 1
ATOM 1491 C CA . VAL A 1 188 ? -9.120 8.828 12.345 1.00 88.38 188 VAL A CA 1
ATOM 1492 C C . VAL A 1 188 ? -7.659 9.254 12.272 1.00 88.38 188 VAL A C 1
ATOM 1494 O O . VAL A 1 188 ? -7.200 10.039 13.098 1.00 88.38 188 VAL A O 1
ATOM 1497 N N . ALA A 1 189 ? -6.926 8.760 11.278 1.00 93.00 189 ALA A N 1
ATOM 1498 C CA . ALA A 1 189 ? -5.594 9.266 10.969 1.00 93.00 189 ALA A CA 1
ATOM 1499 C C . ALA A 1 189 ? -5.695 10.343 9.881 1.00 93.00 189 ALA A C 1
ATOM 1501 O O . ALA A 1 189 ? -6.454 10.201 8.923 1.00 93.00 189 ALA A O 1
ATOM 1502 N N . GLY A 1 190 ? -4.940 11.427 10.032 1.00 91.81 190 GLY A N 1
ATOM 1503 C CA . GLY A 1 190 ? -4.762 12.459 9.013 1.00 91.81 190 GLY A CA 1
ATOM 1504 C C . GLY A 1 190 ? -3.284 12.640 8.698 1.00 91.81 190 GLY A C 1
ATOM 1505 O O . GLY A 1 190 ? -2.449 12.461 9.580 1.00 91.81 190 GLY A O 1
ATOM 1506 N N . ILE A 1 191 ? -2.949 12.969 7.447 1.00 91.50 191 ILE A N 1
ATOM 1507 C CA . ILE A 1 191 ? -1.572 13.340 7.089 1.00 91.50 191 ILE A CA 1
ATOM 1508 C C . ILE A 1 191 ? -1.183 14.572 7.906 1.00 91.50 191 ILE A C 1
ATOM 1510 O O . ILE A 1 191 ? -1.964 15.526 7.982 1.00 91.50 191 ILE A O 1
ATOM 1514 N N . LYS A 1 192 ? 0.014 14.553 8.497 1.00 92.81 192 LYS A N 1
ATOM 1515 C CA . LYS A 1 192 ? 0.508 15.683 9.282 1.00 92.81 192 LYS A CA 1
ATOM 1516 C C . LYS A 1 192 ? 0.584 16.967 8.442 1.00 92.81 192 LYS A C 1
ATOM 1518 O O . LYS A 1 192 ? 1.019 16.887 7.289 1.00 92.81 192 LYS A O 1
ATOM 1523 N N . PRO A 1 193 ? 0.195 18.139 8.979 1.00 90.25 193 PRO A N 1
ATOM 1524 C CA . PRO A 1 193 ? 0.093 19.382 8.213 1.00 90.25 193 PRO A CA 1
ATOM 1525 C C . PRO A 1 193 ? 1.356 19.745 7.429 1.00 90.25 193 PRO A C 1
ATOM 1527 O O . PRO A 1 193 ? 1.264 20.122 6.263 1.00 90.25 193 PRO A O 1
ATOM 1530 N N . GLU A 1 194 ? 2.533 19.554 8.026 1.00 90.06 194 GLU A N 1
ATOM 1531 C CA . GLU A 1 194 ? 3.837 19.834 7.421 1.00 90.06 194 GLU A CA 1
ATOM 1532 C C . GLU A 1 194 ? 4.174 18.938 6.218 1.00 90.06 194 GLU A C 1
ATOM 1534 O O . GLU A 1 194 ? 5.060 19.259 5.428 1.00 90.06 194 GLU A O 1
ATOM 1539 N N . LEU A 1 195 ? 3.462 17.820 6.050 1.00 87.50 195 LEU A N 1
ATOM 1540 C CA . LEU A 1 195 ? 3.637 16.892 4.936 1.00 87.50 195 LEU A CA 1
ATOM 1541 C C . LEU A 1 195 ? 2.577 17.047 3.845 1.00 87.50 195 LEU A C 1
ATOM 1543 O O . LEU A 1 195 ? 2.751 16.478 2.768 1.00 87.50 195 LEU A O 1
ATOM 1547 N N . ILE A 1 196 ? 1.500 17.806 4.082 1.00 83.25 196 ILE A N 1
ATOM 1548 C CA . ILE A 1 196 ? 0.370 17.920 3.145 1.00 83.25 196 ILE A CA 1
ATOM 1549 C C . ILE A 1 196 ? 0.821 18.478 1.794 1.00 83.25 196 ILE A C 1
ATOM 1551 O O . ILE A 1 196 ? 0.424 17.948 0.754 1.00 83.25 196 ILE A O 1
ATOM 1555 N N . ASP A 1 197 ? 1.660 19.513 1.788 1.00 80.75 197 ASP A N 1
ATOM 1556 C CA . ASP A 1 197 ? 2.124 20.117 0.539 1.00 80.75 197 ASP A CA 1
ATOM 1557 C C . ASP A 1 197 ? 3.024 19.155 -0.235 1.00 80.75 197 ASP A C 1
ATOM 1559 O O . ASP A 1 197 ? 2.790 18.919 -1.420 1.00 80.75 197 ASP A O 1
ATOM 1563 N N . ASN A 1 198 ? 3.986 18.512 0.430 1.00 78.56 198 ASN A N 1
ATOM 1564 C CA . ASN A 1 198 ? 4.839 17.499 -0.199 1.00 78.56 198 ASN A CA 1
ATOM 1565 C C . ASN A 1 198 ? 4.013 16.344 -0.771 1.00 78.56 198 ASN A C 1
ATOM 1567 O O . ASN A 1 198 ? 4.255 15.893 -1.890 1.00 78.56 198 ASN A O 1
ATOM 1571 N N . TYR A 1 199 ? 2.999 15.905 -0.029 1.00 73.44 199 TYR A N 1
ATOM 1572 C CA . TYR A 1 199 ? 2.083 14.861 -0.453 1.00 73.44 199 TYR A CA 1
ATOM 1573 C C . TYR A 1 199 ? 1.323 15.255 -1.728 1.00 73.44 199 TYR A C 1
ATOM 1575 O O . TYR A 1 199 ? 1.342 14.508 -2.706 1.00 73.44 199 TYR A O 1
ATOM 1583 N N . ARG A 1 200 ? 0.731 16.458 -1.757 1.00 72.88 200 ARG A N 1
ATOM 1584 C CA . ARG A 1 200 ? -0.022 16.990 -2.908 1.00 72.88 200 ARG A CA 1
ATOM 1585 C C . ARG A 1 200 ? 0.835 17.194 -4.155 1.00 72.88 200 ARG A C 1
ATOM 1587 O O . ARG A 1 200 ? 0.344 16.991 -5.259 1.00 72.88 200 ARG A O 1
ATOM 1594 N N . HIS A 1 201 ? 2.093 17.597 -3.988 1.00 63.72 201 HIS A N 1
ATOM 1595 C CA . HIS A 1 201 ? 3.000 17.875 -5.104 1.00 63.72 201 HIS A CA 1
ATOM 1596 C C . HIS A 1 201 ? 3.783 16.640 -5.579 1.00 63.72 201 HIS A C 1
ATOM 1598 O O . HIS A 1 201 ? 4.437 16.700 -6.624 1.00 63.72 201 HIS A O 1
ATOM 1604 N N . SER A 1 202 ? 3.721 15.511 -4.859 1.00 59.94 202 SER A N 1
ATOM 1605 C CA . SER A 1 202 ? 4.428 14.274 -5.217 1.00 59.94 202 SER A CA 1
ATOM 1606 C C . SER A 1 202 ? 3.775 13.540 -6.401 1.00 59.94 202 SER A C 1
ATOM 1608 O O . SER A 1 202 ? 3.280 12.425 -6.303 1.00 59.94 202 SER A O 1
ATOM 1610 N N . ASN A 1 203 ? 3.833 14.138 -7.592 1.00 47.50 203 ASN A N 1
ATOM 1611 C CA . ASN A 1 203 ? 3.312 13.566 -8.842 1.00 47.50 203 ASN A CA 1
ATOM 1612 C C . ASN A 1 203 ? 4.063 12.312 -9.341 1.00 47.50 203 ASN A C 1
ATOM 1614 O O . ASN A 1 203 ? 3.797 11.831 -10.444 1.00 47.50 203 ASN A O 1
ATOM 1618 N N . ARG A 1 204 ? 5.046 11.793 -8.596 1.00 53.16 204 ARG A N 1
ATOM 1619 C CA . ARG A 1 204 ? 5.910 10.686 -9.028 1.00 53.16 204 ARG A CA 1
ATOM 1620 C C . ARG A 1 204 ? 6.350 9.833 -7.855 1.00 53.16 204 ARG A C 1
ATOM 1622 O O . ARG A 1 204 ? 7.500 9.885 -7.425 1.00 53.16 204 ARG A O 1
ATOM 1629 N N . THR A 1 205 ? 5.447 9.008 -7.357 1.00 56.41 205 THR A N 1
ATOM 1630 C CA . THR A 1 205 ? 5.865 7.915 -6.497 1.00 56.41 205 THR A CA 1
ATOM 1631 C C . THR A 1 205 ? 6.286 6.765 -7.414 1.00 56.41 205 THR A C 1
ATOM 1633 O O . THR A 1 205 ? 5.491 6.167 -8.125 1.00 56.41 205 THR A O 1
ATOM 1636 N N . TRP A 1 206 ? 7.568 6.421 -7.407 1.00 55.59 206 TRP A N 1
ATOM 1637 C CA . TRP A 1 206 ? 8.106 5.136 -7.900 1.00 55.59 206 TRP A CA 1
ATOM 1638 C C . TRP A 1 206 ? 7.442 3.917 -7.211 1.00 55.59 206 TRP A C 1
ATOM 1640 O O . TRP A 1 206 ? 7.678 2.768 -7.572 1.00 55.59 206 TRP A O 1
ATOM 1650 N N . LEU A 1 207 ? 6.584 4.189 -6.226 1.00 73.88 207 LEU A N 1
ATOM 1651 C CA . LEU A 1 207 ? 5.658 3.280 -5.563 1.00 73.88 207 LEU A CA 1
ATOM 1652 C C . LEU A 1 207 ? 4.356 3.041 -6.330 1.00 73.88 207 LEU A C 1
ATOM 1654 O O . LEU A 1 207 ? 3.677 2.057 -6.055 1.00 73.88 207 LEU A O 1
ATOM 1658 N N . ALA A 1 208 ? 3.994 3.911 -7.275 1.00 85.38 208 ALA A N 1
ATOM 1659 C CA . ALA A 1 208 ? 2.786 3.734 -8.058 1.00 85.38 208 ALA A CA 1
ATOM 1660 C C . ALA A 1 208 ? 2.917 2.481 -8.941 1.00 85.38 208 ALA A C 1
ATOM 1662 O O . ALA A 1 208 ? 3.896 2.351 -9.691 1.00 85.38 208 ALA A O 1
ATOM 1663 N N . PRO A 1 209 ? 1.947 1.555 -8.891 1.00 91.88 209 PRO A N 1
ATOM 1664 C CA . PRO A 1 209 ? 1.917 0.439 -9.820 1.00 91.88 209 PRO A CA 1
ATOM 1665 C C . PRO A 1 209 ? 1.788 0.968 -11.254 1.00 91.88 209 PRO A C 1
ATOM 1667 O O . PRO A 1 209 ? 1.012 1.876 -11.557 1.00 91.88 209 PRO A O 1
ATOM 1670 N N . ARG A 1 210 ? 2.595 0.408 -12.153 1.00 92.12 210 ARG A N 1
ATOM 1671 C CA . ARG A 1 210 ? 2.694 0.821 -13.552 1.00 92.12 210 ARG A CA 1
ATOM 1672 C C . ARG A 1 210 ? 1.551 0.246 -14.379 1.00 92.12 210 ARG A C 1
ATOM 1674 O O . ARG A 1 210 ? 0.879 0.998 -15.086 1.00 92.12 210 ARG A O 1
ATOM 1681 N N . ASP A 1 211 ? 1.377 -1.066 -14.291 1.00 93.75 211 ASP A N 1
ATOM 1682 C CA . ASP A 1 211 ? 0.341 -1.857 -14.950 1.00 93.75 211 ASP A CA 1
ATOM 1683 C C . ASP A 1 211 ? 0.031 -3.091 -14.092 1.00 93.75 211 ASP A C 1
ATOM 1685 O O . ASP A 1 211 ? 0.925 -3.651 -13.442 1.00 93.75 211 ASP A O 1
ATOM 1689 N N . VAL A 1 212 ? -1.226 -3.524 -14.131 1.00 95.88 212 VAL A N 1
ATOM 1690 C CA . VAL A 1 212 ? -1.705 -4.764 -13.519 1.00 95.88 212 VAL A CA 1
ATOM 1691 C C . VAL A 1 212 ? -2.254 -5.673 -14.603 1.00 95.88 212 VAL A C 1
ATOM 1693 O O . VAL A 1 212 ? -3.081 -5.252 -15.408 1.00 95.88 212 VAL A O 1
ATOM 1696 N N . PHE A 1 213 ? -1.837 -6.932 -14.586 1.00 95.31 213 PHE A N 1
ATOM 1697 C CA . PHE A 1 213 ? -2.303 -7.968 -15.497 1.00 95.31 213 PHE A CA 1
ATOM 1698 C C . PHE A 1 213 ? -3.018 -9.049 -14.697 1.00 95.31 213 PHE A C 1
ATOM 1700 O O . PHE A 1 213 ? -2.492 -9.483 -13.676 1.00 95.31 213 PHE A O 1
ATOM 1707 N N . THR A 1 214 ? -4.183 -9.502 -15.150 1.00 93.75 214 THR A N 1
ATOM 1708 C CA . THR A 1 214 ? -4.843 -10.681 -14.584 1.00 93.75 214 THR A CA 1
ATOM 1709 C C . THR A 1 214 ? -5.126 -11.729 -15.653 1.00 93.75 214 THR A C 1
ATOM 1711 O O . THR A 1 214 ? -5.426 -11.405 -16.808 1.00 93.75 214 THR A O 1
ATOM 1714 N N . GLN A 1 215 ? -5.043 -12.994 -15.255 1.00 92.88 215 GLN A N 1
ATOM 1715 C CA . GLN A 1 215 ? -5.475 -14.135 -16.048 1.00 92.88 215 GLN A CA 1
ATOM 1716 C C . GLN A 1 215 ? -6.043 -15.211 -15.125 1.00 92.88 215 GLN A C 1
ATOM 1718 O O . GLN A 1 215 ? -5.444 -15.526 -14.099 1.00 92.88 215 GLN A O 1
ATOM 1723 N N . VAL A 1 216 ? -7.162 -15.815 -15.523 1.00 91.62 216 VAL A N 1
ATOM 1724 C CA . VAL A 1 216 ? -7.744 -16.968 -14.828 1.00 91.62 216 VAL A CA 1
ATOM 1725 C C . VAL A 1 216 ? -7.585 -18.217 -15.689 1.00 91.62 216 VAL A C 1
ATOM 1727 O O . VAL A 1 216 ? -8.042 -18.244 -16.831 1.00 91.62 216 VAL A O 1
ATOM 1730 N N . THR A 1 217 ? -6.977 -19.258 -15.123 1.00 91.31 217 THR A N 1
ATOM 1731 C CA . THR A 1 217 ? -6.843 -20.589 -15.734 1.00 91.31 217 THR A CA 1
ATOM 1732 C C . THR A 1 217 ? -7.134 -21.640 -14.664 1.00 91.31 217 THR A C 1
ATOM 1734 O O . THR A 1 217 ? -6.626 -21.529 -13.553 1.00 91.31 217 THR A O 1
ATOM 1737 N N . ASP A 1 218 ? -7.966 -22.640 -14.962 1.00 89.50 218 ASP A N 1
ATOM 1738 C CA . ASP A 1 218 ? -8.274 -23.762 -14.054 1.00 89.50 218 ASP A CA 1
ATOM 1739 C C . ASP A 1 218 ? -8.661 -23.346 -12.617 1.00 89.50 218 ASP A C 1
ATOM 1741 O O . ASP A 1 218 ? -8.224 -23.937 -11.627 1.00 89.50 218 ASP A O 1
ATOM 1745 N N . ASN A 1 219 ? -9.511 -22.318 -12.490 1.00 88.88 219 ASN A N 1
ATOM 1746 C CA . ASN A 1 219 ? -9.955 -21.718 -11.217 1.00 88.88 219 ASN A CA 1
ATOM 1747 C C . ASN A 1 219 ? -8.848 -21.044 -10.388 1.00 88.88 219 ASN A C 1
ATOM 1749 O O . ASN A 1 219 ? -9.050 -20.761 -9.204 1.00 88.88 219 ASN A O 1
ATOM 1753 N N . ILE A 1 220 ? -7.693 -20.778 -10.989 1.00 91.38 220 ILE A N 1
ATOM 1754 C CA . ILE A 1 220 ? -6.611 -20.003 -10.393 1.00 91.38 220 ILE A CA 1
ATOM 1755 C C . ILE A 1 220 ? -6.529 -18.671 -11.134 1.00 91.38 220 ILE A C 1
ATOM 1757 O O . ILE A 1 220 ? -6.244 -18.631 -12.329 1.00 91.38 220 ILE A O 1
ATOM 1761 N N . GLU A 1 221 ? -6.780 -17.578 -10.423 1.00 92.81 221 GLU A N 1
ATOM 1762 C CA . GLU A 1 221 ? -6.459 -16.232 -10.884 1.00 92.81 221 GLU A CA 1
ATOM 1763 C C . GLU A 1 221 ? -5.007 -15.909 -10.544 1.00 92.81 221 GLU A C 1
ATOM 1765 O O . GLU A 1 221 ? -4.603 -15.954 -9.381 1.00 92.81 221 GLU A O 1
ATOM 1770 N N . VAL A 1 222 ? -4.235 -15.533 -11.556 1.00 95.00 222 VAL A N 1
ATOM 1771 C CA . VAL A 1 222 ? -2.905 -14.955 -11.399 1.00 95.00 222 VAL A CA 1
ATOM 1772 C C . VAL A 1 222 ? -2.997 -13.468 -11.705 1.00 95.00 222 VAL A C 1
ATOM 1774 O O . VAL A 1 222 ? -3.307 -13.079 -12.828 1.00 95.00 222 VAL A O 1
ATOM 1777 N N . THR A 1 223 ? -2.689 -12.637 -10.713 1.00 95.44 223 THR A N 1
ATOM 1778 C CA . THR A 1 223 ? -2.545 -11.188 -10.865 1.00 95.44 223 THR A CA 1
ATOM 1779 C C . THR A 1 223 ? -1.070 -10.807 -10.775 1.00 95.44 223 THR A C 1
ATOM 1781 O O . THR A 1 223 ? -0.396 -11.169 -9.811 1.00 95.44 223 THR A O 1
ATOM 1784 N N . VAL A 1 224 ? -0.568 -10.047 -11.746 1.00 97.00 224 VAL A N 1
ATOM 1785 C CA . VAL A 1 224 ? 0.791 -9.495 -11.759 1.00 97.00 224 VAL A CA 1
ATOM 1786 C C . VAL A 1 224 ? 0.713 -7.976 -11.707 1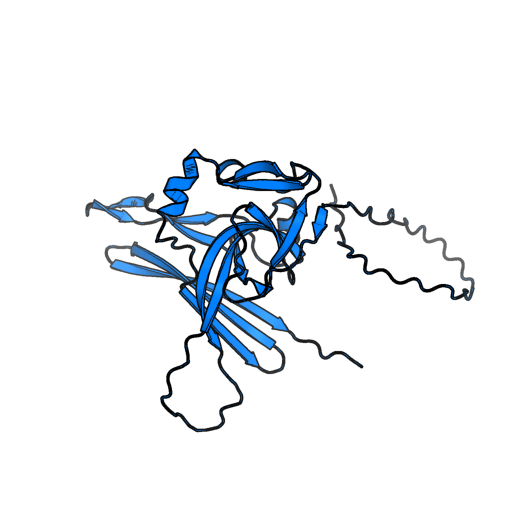.00 97.00 224 VAL A C 1
ATOM 1788 O O . VAL A 1 224 ? 0.216 -7.351 -12.641 1.00 97.00 224 VAL A O 1
ATOM 1791 N N . THR A 1 225 ? 1.242 -7.382 -10.643 1.00 95.75 225 THR A N 1
ATOM 1792 C CA . THR A 1 225 ? 1.369 -5.927 -10.492 1.00 95.75 225 THR A CA 1
ATOM 1793 C C . THR A 1 225 ? 2.817 -5.526 -10.729 1.00 95.75 225 THR A C 1
ATOM 1795 O O . THR A 1 225 ? 3.719 -6.049 -10.077 1.00 95.75 225 THR A O 1
ATOM 1798 N N . THR A 1 226 ? 3.054 -4.595 -11.649 1.00 95.44 226 THR A N 1
ATOM 1799 C CA . THR A 1 226 ? 4.404 -4.147 -12.026 1.00 95.44 226 THR A CA 1
ATOM 1800 C C . THR A 1 226 ? 4.708 -2.757 -11.482 1.00 95.44 226 THR A C 1
ATOM 1802 O O . THR A 1 226 ? 3.823 -1.914 -11.391 1.00 95.44 226 THR A O 1
ATOM 1805 N N . PHE A 1 227 ? 5.967 -2.497 -11.144 1.00 93.44 227 PHE A N 1
ATOM 1806 C CA . PHE A 1 227 ? 6.461 -1.220 -10.635 1.00 93.44 227 PHE A CA 1
ATOM 1807 C C . PHE A 1 227 ? 7.772 -0.885 -11.337 1.00 93.44 227 PHE A C 1
ATOM 1809 O O . PHE A 1 227 ? 8.698 -1.701 -11.359 1.00 93.44 227 PHE A O 1
ATOM 1816 N N . TYR A 1 228 ? 7.861 0.320 -11.895 1.00 91.88 228 TYR A N 1
ATOM 1817 C CA . TYR A 1 228 ? 9.108 0.828 -12.452 1.00 91.88 228 TYR A CA 1
ATOM 1818 C C . TYR A 1 228 ? 9.824 1.663 -11.393 1.00 91.88 228 TYR A C 1
ATOM 1820 O O . TYR A 1 228 ? 9.351 2.739 -11.030 1.00 91.88 228 TYR A O 1
ATOM 1828 N N . LEU A 1 229 ? 10.953 1.160 -10.890 1.00 89.25 229 LEU A N 1
ATOM 1829 C CA . LEU A 1 229 ? 11.698 1.806 -9.806 1.00 89.25 229 LEU A CA 1
ATOM 1830 C C . LEU A 1 229 ? 12.638 2.906 -10.316 1.00 89.25 229 LEU A C 1
ATOM 1832 O O . LEU A 1 229 ? 13.094 3.734 -9.532 1.00 89.25 229 LEU A O 1
ATOM 1836 N N . GLY A 1 230 ? 12.907 2.927 -11.624 1.00 87.75 230 GLY A N 1
ATOM 1837 C CA . GLY A 1 230 ? 13.741 3.923 -12.284 1.00 87.75 230 GLY A CA 1
ATOM 1838 C C . GLY A 1 230 ? 15.007 3.334 -12.894 1.00 87.75 230 GLY A C 1
ATOM 1839 O O . GLY A 1 230 ? 15.126 2.128 -13.119 1.00 87.75 230 GLY A O 1
ATOM 1840 N N . GLU A 1 231 ? 15.952 4.219 -13.180 1.00 87.62 231 GLU A N 1
ATOM 1841 C CA . GLU A 1 231 ? 17.252 3.884 -13.755 1.00 87.62 231 GLU A CA 1
ATOM 1842 C C . GLU A 1 231 ? 18.324 3.885 -12.669 1.00 87.62 231 GLU A C 1
ATOM 1844 O O . GLU A 1 231 ? 18.317 4.736 -11.778 1.00 87.62 231 GLU A O 1
ATOM 1849 N N . ASN A 1 232 ? 19.261 2.947 -12.768 1.00 85.88 232 ASN A N 1
ATOM 1850 C CA . ASN A 1 232 ? 20.452 2.886 -11.938 1.00 85.88 232 ASN A CA 1
ATOM 1851 C C . ASN A 1 232 ? 21.705 2.789 -12.816 1.00 85.88 232 AS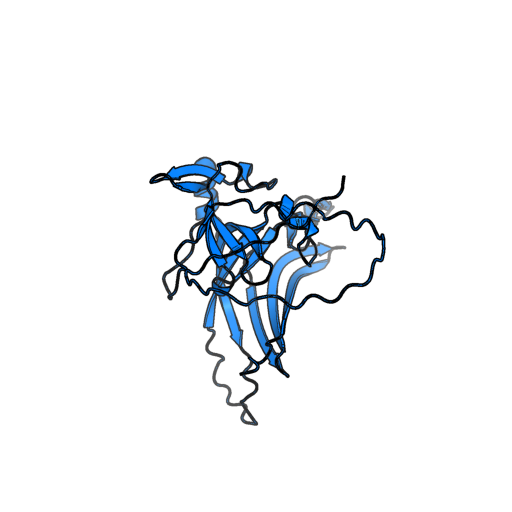N A C 1
ATOM 1853 O O . ASN A 1 232 ? 21.678 2.150 -13.867 1.00 85.88 232 ASN A O 1
ATOM 1857 N N . LEU A 1 233 ? 22.805 3.405 -12.390 1.00 84.12 233 LEU A N 1
ATOM 1858 C CA . LEU A 1 233 ? 24.085 3.334 -13.085 1.00 84.12 233 LEU A CA 1
ATOM 1859 C C . LEU A 1 233 ? 24.957 2.273 -12.413 1.00 84.12 233 LEU A C 1
ATOM 1861 O O . LEU A 1 233 ? 25.486 2.507 -11.335 1.00 84.12 233 LEU A O 1
ATOM 1865 N N . VAL A 1 234 ? 25.135 1.126 -13.066 1.00 78.31 234 VAL A N 1
ATOM 1866 C CA . VAL A 1 234 ? 25.938 0.016 -12.535 1.00 78.31 234 VAL A CA 1
ATOM 1867 C C . VAL A 1 234 ? 27.090 -0.244 -13.493 1.00 78.31 234 VAL A C 1
ATOM 1869 O O . VAL A 1 234 ? 26.862 -0.541 -14.666 1.00 78.31 234 VAL A O 1
ATOM 1872 N N . ASN A 1 235 ? 28.330 -0.136 -13.010 1.00 81.06 235 ASN A N 1
ATOM 1873 C CA . ASN A 1 235 ? 29.550 -0.291 -13.818 1.00 81.06 235 ASN A CA 1
ATOM 1874 C C . ASN A 1 235 ? 29.565 0.601 -15.077 1.00 81.06 235 ASN A C 1
ATOM 1876 O O . ASN A 1 235 ? 29.958 0.167 -16.158 1.00 81.06 235 ASN A O 1
ATOM 1880 N N . GLY A 1 236 ? 29.077 1.840 -14.956 1.00 77.94 236 GLY A N 1
ATOM 1881 C CA . GLY A 1 236 ? 29.020 2.800 -16.065 1.00 77.94 236 GLY A CA 1
ATOM 1882 C C . GLY A 1 236 ? 27.927 2.532 -17.107 1.00 77.94 236 GLY A C 1
ATOM 1883 O O . GLY A 1 236 ? 27.838 3.275 -18.079 1.00 77.94 236 GLY A O 1
ATOM 1884 N N . GLN A 1 237 ? 27.080 1.516 -16.911 1.00 84.69 237 GLN A N 1
ATOM 1885 C CA . GLN A 1 237 ? 25.945 1.203 -17.782 1.00 84.69 237 GLN A CA 1
ATOM 1886 C C . GLN A 1 237 ? 24.622 1.557 -17.102 1.00 84.69 237 GLN A C 1
ATOM 1888 O O . GLN A 1 237 ? 24.404 1.224 -15.934 1.00 84.69 237 GLN A O 1
ATOM 1893 N N . THR A 1 238 ? 23.723 2.209 -17.841 1.00 88.50 238 THR A N 1
ATOM 1894 C CA . THR A 1 238 ? 22.360 2.482 -17.371 1.00 88.50 238 THR A CA 1
ATOM 1895 C C . THR A 1 238 ? 21.551 1.188 -17.368 1.00 88.50 238 THR A C 1
ATOM 1897 O O . THR A 1 238 ? 21.427 0.516 -18.390 1.00 88.50 238 THR A O 1
ATOM 1900 N N . LYS A 1 239 ? 20.981 0.838 -16.215 1.00 89.44 239 LYS A N 1
ATOM 1901 C CA . LYS A 1 239 ? 20.099 -0.315 -16.024 1.00 89.44 239 LYS A CA 1
ATOM 1902 C C . LYS A 1 239 ? 18.725 0.145 -15.557 1.00 89.44 239 LYS A C 1
ATOM 1904 O O . LYS A 1 239 ? 18.613 0.910 -14.605 1.00 89.44 239 LYS A O 1
ATOM 1909 N N . HIS A 1 240 ? 17.681 -0.372 -16.192 1.00 90.19 240 HIS A N 1
ATOM 1910 C CA . HIS A 1 240 ? 16.296 -0.154 -15.782 1.00 90.19 240 HIS A CA 1
ATOM 1911 C C . HIS A 1 240 ? 15.909 -1.158 -14.696 1.00 90.19 240 HIS A C 1
ATOM 1913 O O . HIS A 1 240 ? 16.073 -2.365 -14.878 1.00 90.19 240 HIS A O 1
ATOM 1919 N N . VAL A 1 241 ? 15.383 -0.670 -13.575 1.00 91.06 241 VAL A N 1
ATOM 1920 C CA . VAL A 1 241 ? 15.042 -1.495 -12.415 1.00 91.06 241 VAL A CA 1
ATOM 1921 C C . VAL A 1 241 ? 13.529 -1.603 -12.282 1.00 91.06 241 VAL A C 1
ATOM 1923 O O . VAL A 1 241 ? 12.806 -0.605 -12.254 1.00 91.06 241 VAL A O 1
ATOM 1926 N N . TRP A 1 242 ? 13.058 -2.841 -12.177 1.00 92.81 242 TRP A N 1
ATOM 1927 C CA . TRP A 1 242 ? 11.646 -3.184 -12.069 1.00 92.81 242 TRP A CA 1
ATOM 1928 C C . TRP A 1 242 ? 11.410 -4.058 -10.845 1.00 92.81 242 TRP A C 1
ATOM 1930 O O . TRP A 1 242 ? 12.241 -4.894 -10.495 1.00 92.81 242 TRP A O 1
ATOM 1940 N N . ARG A 1 243 ? 10.240 -3.895 -10.233 1.00 92.75 243 ARG A N 1
ATOM 1941 C CA . ARG A 1 243 ? 9.699 -4.794 -9.214 1.00 92.75 243 ARG A CA 1
ATOM 1942 C C . ARG A 1 243 ? 8.358 -5.313 -9.706 1.00 92.75 243 ARG A C 1
ATOM 1944 O O . ARG A 1 243 ? 7.593 -4.571 -10.317 1.00 92.75 243 ARG A O 1
ATOM 1951 N N . TYR A 1 244 ? 8.064 -6.575 -9.442 1.00 94.44 244 TYR A N 1
ATOM 1952 C CA . TYR A 1 244 ? 6.761 -7.154 -9.731 1.00 94.44 244 TYR A CA 1
ATOM 1953 C C . TYR A 1 244 ? 6.273 -7.957 -8.530 1.00 94.44 244 TYR A C 1
ATOM 1955 O O . TYR A 1 244 ? 7.068 -8.546 -7.802 1.00 94.44 244 TYR A O 1
ATOM 1963 N N . VAL A 1 245 ? 4.960 -7.954 -8.324 1.00 94.44 245 VAL A N 1
ATOM 1964 C CA . VAL A 1 245 ? 4.277 -8.754 -7.306 1.00 94.44 245 VAL A CA 1
ATOM 1965 C C . VAL A 1 245 ? 3.333 -9.697 -8.032 1.00 94.44 245 VAL A C 1
ATOM 1967 O O . VAL A 1 245 ? 2.523 -9.253 -8.846 1.00 94.44 245 VAL A O 1
ATOM 1970 N N . VAL A 1 246 ? 3.454 -10.994 -7.750 1.00 95.38 246 VAL A N 1
ATOM 1971 C CA . VAL A 1 246 ? 2.579 -12.030 -8.304 1.00 95.38 246 VAL A CA 1
ATOM 1972 C C . VAL A 1 246 ? 1.679 -12.544 -7.193 1.00 95.38 246 VAL A C 1
ATOM 1974 O O . VAL A 1 246 ? 2.161 -13.070 -6.192 1.00 95.38 246 VAL A O 1
ATOM 1977 N N . ARG A 1 247 ? 0.368 -12.414 -7.382 1.00 94.00 247 ARG A N 1
ATOM 1978 C CA . ARG A 1 247 ? -0.651 -12.961 -6.488 1.00 94.00 247 ARG A CA 1
ATOM 1979 C C . ARG A 1 247 ? -1.379 -14.093 -7.195 1.00 94.00 247 ARG A C 1
ATOM 1981 O O . ARG A 1 247 ? -1.901 -13.894 -8.286 1.00 94.00 247 ARG A O 1
ATOM 1988 N N . SER A 1 248 ? -1.436 -15.255 -6.552 1.00 92.69 248 SER A N 1
ATOM 1989 C CA . SER A 1 248 ? -2.222 -16.401 -7.008 1.00 92.69 248 SER A CA 1
ATOM 1990 C C . SER A 1 248 ? -3.416 -16.601 -6.080 1.00 92.69 248 SER A C 1
ATOM 1992 O O . SER A 1 248 ? -3.243 -16.722 -4.866 1.00 92.69 248 SER A O 1
ATOM 1994 N N . THR A 1 249 ? -4.621 -16.614 -6.643 1.00 90.44 249 THR A N 1
ATOM 1995 C CA . THR A 1 249 ? -5.882 -16.771 -5.913 1.00 90.44 249 THR A CA 1
ATOM 1996 C C . THR A 1 249 ? -6.630 -17.971 -6.467 1.00 90.44 249 THR A C 1
ATOM 1998 O O . THR A 1 249 ? -6.923 -18.026 -7.656 1.00 90.44 249 THR A O 1
ATOM 2001 N N . ARG A 1 250 ? -6.966 -18.941 -5.612 1.00 89.19 250 ARG A N 1
ATOM 2002 C CA . ARG A 1 250 ? -7.762 -20.107 -6.011 1.00 89.19 250 ARG A CA 1
ATOM 2003 C C . ARG A 1 250 ? -9.230 -19.892 -5.670 1.00 89.19 250 ARG A C 1
ATOM 2005 O O . ARG A 1 250 ? -9.573 -19.707 -4.504 1.00 89.19 250 ARG A O 1
ATOM 2012 N N . PHE A 1 251 ? -10.100 -19.995 -6.668 1.00 82.88 251 PHE A N 1
ATOM 2013 C CA . PHE A 1 251 ? -11.541 -20.024 -6.459 1.00 82.88 251 PHE A CA 1
ATOM 2014 C C . PHE A 1 251 ? -11.976 -21.448 -6.113 1.00 82.88 251 PHE A C 1
ATOM 2016 O O . PHE A 1 251 ? -11.834 -22.379 -6.909 1.00 82.88 251 PHE A O 1
ATOM 2023 N N . PHE A 1 252 ? -12.514 -21.633 -4.911 1.00 74.69 252 PHE A N 1
ATOM 2024 C CA . PHE A 1 252 ? -13.217 -22.862 -4.565 1.00 74.69 252 PHE A CA 1
ATOM 2025 C C . PHE A 1 252 ? -14.671 -22.727 -5.015 1.00 74.69 252 PHE A C 1
ATOM 2027 O O . PHE A 1 252 ? -15.333 -21.738 -4.697 1.00 74.69 252 PHE A O 1
ATOM 2034 N N . HIS A 1 253 ? -15.172 -23.710 -5.765 1.00 62.62 253 HIS A N 1
ATOM 2035 C CA . HIS A 1 253 ? -16.600 -23.787 -6.050 1.00 62.62 253 HIS A CA 1
ATOM 2036 C C . HIS A 1 253 ? -17.356 -23.921 -4.725 1.00 62.62 253 HIS A C 1
ATOM 2038 O O . HIS A 1 253 ? -16.974 -24.726 -3.871 1.00 62.62 253 HIS A O 1
ATOM 2044 N N . LYS A 1 254 ? -18.433 -23.144 -4.551 1.00 46.50 254 LYS A N 1
ATOM 2045 C CA . LYS A 1 254 ? -19.416 -23.427 -3.502 1.00 46.50 254 LYS A CA 1
ATOM 2046 C C . LYS A 1 254 ? -19.956 -24.830 -3.764 1.00 46.50 254 LYS A C 1
ATOM 2048 O O . LYS A 1 254 ? -20.616 -25.046 -4.776 1.00 46.50 254 LYS A O 1
ATOM 2053 N N . ILE A 1 255 ? -19.655 -25.765 -2.870 1.00 45.50 255 ILE A N 1
ATOM 2054 C CA . ILE A 1 255 ? -20.418 -27.006 -2.775 1.00 45.50 255 ILE A CA 1
ATOM 2055 C C . ILE A 1 255 ? -21.806 -26.561 -2.299 1.00 45.50 255 ILE A C 1
ATOM 2057 O O . ILE A 1 255 ? -21.906 -25.917 -1.251 1.00 45.50 255 ILE A O 1
ATOM 2061 N N . GLY A 1 256 ? -22.804 -26.745 -3.165 1.00 46.12 256 GLY A N 1
ATOM 2062 C CA . GLY A 1 256 ? -24.203 -26.398 -2.903 1.00 46.12 256 GLY A CA 1
ATOM 2063 C C . GLY A 1 256 ? -24.823 -27.246 -1.807 1.00 46.12 256 GLY A C 1
ATOM 2064 O O . GLY A 1 256 ? -24.303 -28.356 -1.555 1.00 46.12 256 GLY A O 1
#

InterPro domains:
  IPR011722 Hemimethylated DNA-binding domain [PF08755] (56-114)
  IPR011722 Hemimethylated DNA-binding domain [SM00992] (54-189)
  IPR036623 Hemimethylated DNA-binding domain superfamily [G3DSA:2.30.30.390] (53-129)
  IPR036623 Hemimethylated DNA-binding domain superfamily [SSF141255] (55-116)

Foldseek 3Di:
DDDDDADDDDDDDDDDDDDDDDDDDDDDPDPPPPDPDRDHDDFFFWDDAQDDDPRDDDFQFWWQFQPLRFIKTFHDKDFAFEAEDDPPDPDDPDPPDRPGDTFMKTKIATAPVCQVSRPDFQFQDWAWDQPADQDPVRRGFTDIDTAGRIDMGTSVRTGTTFTQDPPSGDGPCDVVFWDWDQDPNTITIDGDPVCPVVSVPCPDDLPHFHHWYWYDDPQKIKIKTKGWRAWGQDPNDIDTDIHIDIDIDGDDDPPD

pLDDT: mean 77.01, std 22.01, range [24.36, 97.88]

Sequence (256 aa):
MSASPILLRFTTGGQLNNLRGISTSVKNNARFRISPPPSFREIGRIMPTQKGANSEYQPGQFFIHRTFAYRGVIICGFNTRYHEKDTNKNGSVTQDSPTSKTKQYYQVLIHRPDWPFLGFPVDMTSYLVDNGPPTPTGRTEKILTVINGMDCVSQDDVLPYAPLEETALEHDLFDRIFELKLKNGLVVAGIKPELIDNYRHSNRTWLAPRDVFTQVTDNIEVTVTTFYLGENLVNGQTKHVWRYVVRSTRFFHKIG